Protein AF-A0A3M1CQD6-F1 (afdb_monomer)

Solvent-accessible surface area (backbone atoms only — not comparable to full-atom values): 16896 Å² total; per-residue (Å²): 142,86,83,88,81,92,84,87,91,85,85,86,80,90,82,83,82,76,80,76,78,74,85,75,74,78,76,86,61,58,38,12,32,40,46,70,28,79,42,62,49,66,38,57,16,39,94,38,41,70,71,46,60,65,14,34,39,43,34,31,68,39,29,37,36,28,33,39,29,39,34,75,37,93,51,90,79,45,28,14,48,25,43,29,22,43,37,68,49,64,95,46,78,83,46,42,71,24,30,42,68,10,45,34,38,33,34,43,63,25,49,69,70,20,28,40,44,10,26,75,88,69,18,44,55,34,76,52,30,46,15,84,88,65,43,49,11,27,39,27,20,30,10,44,59,39,73,69,52,67,84,50,63,78,54,46,74,76,55,65,54,75,64,38,31,33,35,38,36,45,37,31,42,44,62,40,86,59,67,48,78,47,77,46,78,47,56,57,85,82,61,89,77,82,75,63,78,67,49,88,42,78,82,69,92,82,67,81,80,57,54,43,42,81,83,75,67,43,51,59,60,41,25,61,74,69,53,40,30,34,32,32,40,49,25,47,22,98,77,32,50,49,35,33,72,101,58,42,77,41,55,65,60,50,52,48,50,40,50,74,73,67,55,50,35,63,65,59,34,51,73,30,67,40,44,34,33,43,42,100,89,51,70,49,76,48,62,34,97,43,52,25,24,31,28,46,40,74,50,79,58,50,27,39,38,33,27,25,67

Secondary structure (DSSP, 8-state):
--------------------------------EEEE--SGGGS--STT----TTSEEEE-SSEEEEE--SS--SSTT-SSSSEEEEEE---SGGG-TT-----EEEEEEEETTEEE--STTT-EEEEEEESTTSS-EEEEEEEEEEESSGGGGGTHHHHTPPPEEEEEEEEE-TT-SSEEEEEEEEEGGG-SS-----SSSPPPTTPPP----SS---HHHHHHHHS--EEEEEEE-TTSEEEBTTTBS-HHHHHHHHHHTT--TTTS-EEES-EEEE-SS-EEEE--SSS-EEEEEE-SS-EEEEEE-

Foldseek 3Di:
DDDDDDDDDDDDDDDPPPPPPPPPCPPPFKFKFKDFDQQLQSFAAAPQDFDGGRWMWIDIQWKIWTFFFLAQGPFLVRGGRWGAFIATPDPDPCRGGNRHHTFFNIKAKDKPQWGFRRHPVFKGWDWQAGRPVVFKTKIKIKHWTDHSPVVCVVVLVVLVQATWMKMWMFIGGGPDNDTDIDIATGGPVPDPDPDDVGSNHDDDPPGDDFDFAAPFDQPVVCCSVVVIFIWMKGFGHLQWFKQFPPCGRPQVVVVVVCVVVPHQCNRTFDWTQWMKTDHDRDIDIDGAPHHTWGWRDDDRGITITTGGD

Radius of gyration: 26.95 Å; Cα contacts (8 Å, |Δi|>4): 724; chains: 1; bounding box: 104×52×92 Å

Structure (mmCIF, N/CA/C/O backbone):
data_AF-A0A3M1CQD6-F1
#
_entry.id   AF-A0A3M1CQD6-F1
#
loop_
_atom_site.group_PDB
_atom_site.id
_atom_site.type_symbol
_atom_site.label_atom_id
_atom_site.label_alt_id
_atom_site.label_comp_id
_atom_site.label_asym_id
_atom_site.label_entity_id
_atom_site.label_seq_id
_atom_site.pdbx_PDB_ins_code
_atom_site.Cartn_x
_atom_site.Cartn_y
_atom_site.Cartn_z
_atom_site.occupancy
_atom_site.B_iso_or_equiv
_atom_site.auth_seq_id
_atom_site.auth_comp_id
_atom_site.auth_asym_id
_atom_site.auth_atom_id
_atom_site.pdbx_PDB_model_num
ATOM 1 N N . MET A 1 1 ? -79.786 9.451 69.522 1.00 51.09 1 MET A N 1
ATOM 2 C CA . MET A 1 1 ? -79.353 10.646 68.766 1.00 51.09 1 MET A CA 1
ATOM 3 C C . MET A 1 1 ? -77.821 10.750 68.874 1.00 51.09 1 MET A C 1
ATOM 5 O O . MET A 1 1 ? -77.349 11.263 69.878 1.00 51.09 1 MET A O 1
ATOM 9 N N . PRO A 1 2 ? -77.041 10.148 67.951 1.00 52.66 2 PRO A N 1
ATOM 10 C CA . PRO A 1 2 ? -75.565 10.237 67.892 1.00 52.66 2 PRO A CA 1
ATOM 11 C C . PRO A 1 2 ? -75.129 11.272 66.819 1.00 52.66 2 PRO A C 1
ATOM 13 O O . PRO A 1 2 ? -75.826 11.418 65.822 1.00 52.66 2 PRO A O 1
ATOM 16 N N . ILE A 1 3 ? -74.190 12.211 67.020 1.00 44.16 3 ILE A N 1
ATOM 17 C CA . ILE A 1 3 ? -72.706 12.193 67.140 1.00 44.16 3 ILE A CA 1
ATOM 18 C C . ILE A 1 3 ? -71.934 11.767 65.859 1.00 44.16 3 ILE A C 1
ATOM 20 O O . ILE A 1 3 ? -71.696 10.581 65.678 1.00 44.16 3 ILE A O 1
ATOM 24 N N . ARG A 1 4 ? -71.458 12.793 65.104 1.00 43.31 4 ARG A N 1
ATOM 25 C CA . ARG A 1 4 ? -70.182 12.964 64.325 1.00 43.31 4 ARG A CA 1
ATOM 26 C C . ARG A 1 4 ? -69.772 11.915 63.236 1.00 43.31 4 ARG A C 1
ATOM 28 O O . ARG A 1 4 ? -70.301 10.818 63.212 1.00 43.31 4 ARG A O 1
ATOM 35 N N . PRO A 1 5 ? -68.731 12.167 62.400 1.00 51.16 5 PRO A N 1
ATOM 36 C CA . PRO A 1 5 ? -68.607 13.156 61.319 1.00 51.16 5 PRO A CA 1
ATOM 37 C C . PRO A 1 5 ? -68.059 12.517 60.000 1.00 51.16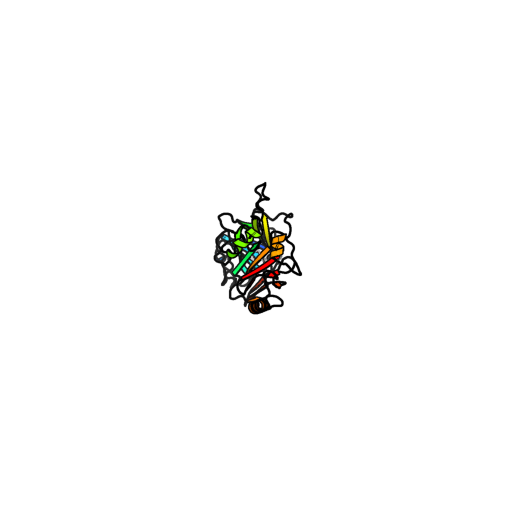 5 PRO A C 1
ATOM 39 O O . PRO A 1 5 ? -67.956 11.301 59.869 1.00 51.16 5 PRO A O 1
ATOM 42 N N . ALA A 1 6 ? -67.703 13.375 59.035 1.00 53.28 6 ALA A N 1
ATOM 43 C CA . ALA A 1 6 ? -67.160 13.131 57.691 1.00 53.28 6 ALA A CA 1
ATOM 44 C C . ALA A 1 6 ? -66.184 11.946 57.486 1.00 53.28 6 ALA A C 1
ATOM 46 O O . ALA A 1 6 ? -65.278 11.711 58.287 1.00 53.28 6 ALA A O 1
ATOM 47 N N . ARG A 1 7 ? -66.288 11.304 56.309 1.00 48.97 7 ARG A N 1
ATOM 48 C CA . ARG A 1 7 ? -65.252 10.436 55.725 1.00 48.97 7 ARG A CA 1
ATOM 49 C C . ARG A 1 7 ? -64.788 10.959 54.364 1.00 48.97 7 ARG A C 1
ATOM 51 O O . ARG A 1 7 ? -65.560 11.061 53.419 1.00 48.97 7 ARG A O 1
ATOM 58 N N . SER A 1 8 ? -63.494 11.254 54.327 1.00 53.78 8 SER A N 1
ATOM 59 C CA . SER A 1 8 ? -62.617 11.365 53.163 1.00 53.78 8 SER A CA 1
ATOM 60 C C . SER A 1 8 ? -62.193 9.959 52.704 1.00 53.78 8 SER A C 1
ATOM 62 O O . SER A 1 8 ? -62.021 9.087 53.559 1.00 53.78 8 SER A O 1
ATOM 64 N N . SER A 1 9 ? -62.017 9.749 51.388 1.00 48.91 9 SER A N 1
ATOM 65 C CA . SER A 1 9 ? -60.884 9.037 50.739 1.00 48.91 9 SER A CA 1
ATOM 66 C C . SER A 1 9 ? -61.245 8.240 49.466 1.00 48.91 9 SER A C 1
ATOM 68 O O . SER A 1 9 ? -62.176 7.442 49.452 1.00 48.91 9 SER A O 1
ATOM 70 N N . SER A 1 10 ? -60.447 8.471 48.411 1.00 50.91 10 SER A N 1
ATOM 71 C CA . SER A 1 10 ? -59.938 7.566 47.340 1.00 50.91 10 SER A CA 1
ATOM 72 C C . SER A 1 10 ? -59.772 8.413 46.061 1.00 50.91 10 SER A C 1
ATOM 74 O O . SER A 1 10 ? -60.740 8.973 45.570 1.00 50.91 10 SER A O 1
ATOM 76 N N . ARG A 1 11 ? -58.588 8.873 45.627 1.00 44.19 11 ARG A N 1
ATOM 77 C CA . ARG A 1 11 ? -57.324 8.252 45.163 1.00 44.19 11 ARG A CA 1
ATOM 78 C C . ARG A 1 11 ? -57.434 7.357 43.905 1.00 44.19 11 ARG A C 1
ATOM 80 O O . ARG A 1 11 ? -57.722 6.178 44.047 1.00 44.19 11 ARG A O 1
ATOM 87 N N . LEU A 1 12 ? -56.994 7.965 42.780 1.00 47.62 12 LEU A N 1
ATOM 88 C CA . LEU A 1 12 ? -56.257 7.452 41.589 1.00 47.62 12 LEU A CA 1
ATOM 89 C C . LEU A 1 12 ? -56.968 6.486 40.608 1.00 47.62 12 LEU A C 1
ATOM 91 O O . LEU A 1 12 ? -57.917 5.843 41.039 1.00 47.62 12 LEU A O 1
ATOM 95 N N . PRO A 1 13 ? -56.525 6.335 39.322 1.00 49.66 13 PRO A N 1
ATOM 96 C CA . PRO A 1 13 ? -55.200 6.642 38.722 1.00 49.66 13 PRO A CA 1
ATOM 97 C C . PRO A 1 13 ? -55.224 7.499 37.426 1.00 49.66 13 PRO A C 1
ATOM 99 O O . PRO A 1 13 ? -56.243 7.637 36.767 1.00 49.66 13 PRO A O 1
ATOM 102 N N . SER A 1 14 ? -54.163 8.262 37.126 1.00 52.41 14 SER A N 1
ATOM 103 C CA . SER A 1 14 ? -53.005 7.883 36.277 1.00 52.41 14 SER A CA 1
ATOM 104 C C . SER A 1 14 ? -53.359 7.332 34.893 1.00 52.41 14 SER A C 1
ATOM 106 O O . SER A 1 14 ? -53.629 6.148 34.744 1.00 52.41 14 SER A O 1
ATOM 108 N N . ALA A 1 15 ? -53.232 8.188 33.881 1.00 46.38 15 ALA A N 1
ATOM 109 C CA . ALA A 1 15 ? -52.926 7.793 32.509 1.00 46.38 15 ALA A CA 1
ATOM 110 C C . ALA A 1 15 ? -52.172 8.945 31.824 1.00 46.38 15 ALA A C 1
ATOM 112 O O . ALA A 1 15 ? -52.681 9.596 30.918 1.00 46.38 15 ALA A O 1
ATOM 113 N N . LEU A 1 16 ? -50.963 9.243 32.312 1.00 50.12 16 LEU A N 1
ATOM 114 C CA . LEU A 1 16 ? -49.980 9.987 31.531 1.00 50.12 16 LEU A CA 1
ATOM 115 C C . LEU A 1 16 ? -49.176 8.933 30.764 1.00 50.12 16 LEU A C 1
ATOM 117 O O . LEU A 1 16 ? -48.201 8.385 31.274 1.00 50.12 16 LEU A O 1
ATOM 121 N N . LEU A 1 17 ? -49.669 8.567 29.581 1.00 52.12 17 LEU A N 1
ATOM 122 C CA . LEU A 1 17 ? -48.960 7.693 28.654 1.00 52.12 17 LEU A CA 1
ATOM 123 C C . LEU A 1 17 ? -47.839 8.529 28.015 1.00 52.12 17 LEU A C 1
ATOM 125 O O . LEU A 1 17 ? -48.017 9.153 26.972 1.00 52.12 17 LEU A O 1
ATOM 129 N N . LEU A 1 18 ? -46.708 8.621 28.712 1.00 53.12 18 LEU A N 1
ATOM 130 C CA . LEU A 1 18 ? -45.479 9.200 28.187 1.00 53.12 18 LEU A CA 1
ATOM 131 C C . LEU A 1 18 ? -44.907 8.193 27.180 1.00 53.12 18 LEU A C 1
ATOM 133 O O . LEU A 1 18 ? -44.210 7.251 27.548 1.00 53.12 18 LEU A O 1
ATOM 137 N N . VAL A 1 19 ? -45.270 8.357 25.909 1.00 56.00 19 VAL A N 1
ATOM 138 C CA . VAL A 1 19 ? -44.646 7.645 24.793 1.00 56.00 19 VAL A CA 1
ATOM 139 C C . VAL A 1 19 ? -43.238 8.223 24.631 1.00 56.00 19 VAL A C 1
ATOM 141 O O . VAL A 1 19 ? -43.023 9.176 23.888 1.00 56.00 19 VAL A O 1
ATOM 144 N N . LEU A 1 20 ? -42.280 7.682 25.387 1.00 54.75 20 LEU A N 1
ATOM 145 C CA . LEU A 1 20 ? -40.859 7.828 25.092 1.00 54.75 20 LEU A CA 1
ATOM 146 C C . LEU A 1 20 ? -40.580 6.956 23.860 1.00 54.75 20 LEU A C 1
ATOM 148 O O . LEU A 1 20 ? -40.303 5.763 23.975 1.00 54.75 20 LEU A O 1
ATOM 152 N N . VAL A 1 21 ? -40.710 7.543 22.669 1.00 56.44 21 VAL A N 1
ATOM 153 C CA . VAL A 1 21 ? -40.053 7.008 21.473 1.00 56.44 21 VAL A CA 1
ATOM 154 C C . VAL A 1 21 ? -38.566 7.232 21.703 1.00 56.44 21 VAL A C 1
ATOM 156 O O . VAL A 1 21 ? -38.044 8.324 21.496 1.00 56.44 21 VAL A O 1
ATOM 159 N N . ILE A 1 22 ? -37.909 6.215 22.249 1.00 56.19 22 ILE A N 1
ATOM 160 C CA . ILE A 1 22 ? -36.458 6.157 22.339 1.00 56.19 22 ILE A CA 1
ATOM 161 C C . ILE A 1 22 ? -35.976 6.109 20.890 1.00 56.19 22 ILE A C 1
ATOM 163 O O . ILE A 1 22 ? -36.121 5.093 20.212 1.00 56.19 22 ILE A O 1
ATOM 167 N N . ALA A 1 23 ? -35.459 7.237 20.408 1.00 51.50 23 ALA A N 1
ATOM 168 C CA . ALA A 1 23 ? -34.598 7.302 19.240 1.00 51.50 23 ALA A CA 1
ATOM 169 C C . ALA A 1 23 ? -33.307 6.540 19.581 1.00 51.50 23 ALA A C 1
ATOM 171 O O . ALA A 1 23 ? -32.311 7.120 19.992 1.00 51.50 23 ALA A O 1
ATOM 172 N N . GLY A 1 24 ? -33.385 5.212 19.526 1.00 43.84 24 GLY A N 1
ATOM 173 C CA . GLY A 1 24 ? -32.271 4.284 19.685 1.00 43.84 24 GLY A CA 1
ATOM 174 C C . GLY A 1 24 ? -31.761 3.805 18.332 1.00 43.84 24 GLY A C 1
ATOM 175 O O . GLY A 1 24 ? -31.496 2.621 18.177 1.00 43.84 24 GLY A O 1
ATOM 176 N N . CYS A 1 25 ? -31.696 4.696 17.341 1.00 48.12 25 CYS A N 1
ATOM 177 C CA . CYS A 1 25 ? -30.857 4.473 16.169 1.00 48.12 25 CYS A CA 1
ATOM 178 C C . CYS A 1 25 ? -29.456 4.940 16.566 1.00 48.12 25 CYS A C 1
ATOM 180 O O . CYS A 1 25 ? -29.133 6.119 16.462 1.00 48.12 25 CYS A O 1
ATOM 182 N N . THR A 1 26 ? -28.657 4.042 17.138 1.00 52.00 26 THR A N 1
ATOM 183 C CA . THR A 1 26 ? -27.210 4.146 16.966 1.00 52.00 26 THR A CA 1
ATOM 184 C C . THR A 1 26 ? -26.978 3.848 15.497 1.00 52.00 26 THR A C 1
ATOM 186 O O . THR A 1 26 ? -27.142 2.710 15.066 1.00 52.00 26 THR A O 1
ATOM 189 N N . ASP A 1 27 ? -26.768 4.904 14.723 1.00 47.56 27 ASP A N 1
ATOM 190 C CA . ASP A 1 27 ? -26.511 4.823 13.297 1.00 47.56 27 ASP A CA 1
ATOM 191 C C . ASP A 1 27 ? -25.221 4.013 13.068 1.00 47.56 27 ASP A C 1
ATOM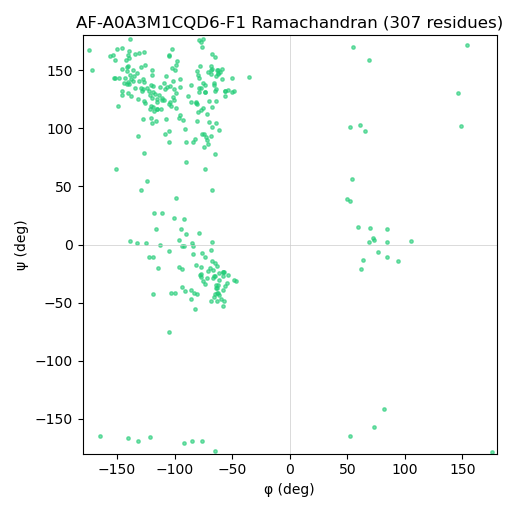 193 O O . ASP A 1 27 ? -24.123 4.554 13.177 1.00 47.56 27 ASP A O 1
ATOM 197 N N . ASP A 1 28 ? -25.363 2.721 12.739 1.00 67.50 28 ASP A N 1
ATOM 198 C CA . ASP A 1 28 ? -24.352 1.870 12.076 1.00 67.50 28 ASP A CA 1
ATOM 199 C C . ASP A 1 28 ? -24.129 2.367 10.634 1.00 67.50 28 ASP A C 1
ATOM 201 O O . ASP A 1 28 ? -24.204 1.620 9.655 1.00 67.50 28 ASP A O 1
ATOM 205 N N . LEU A 1 29 ? -23.957 3.676 10.464 1.00 77.00 29 LEU A N 1
ATOM 206 C CA . LEU A 1 29 ? -23.577 4.217 9.176 1.00 77.00 29 LEU A CA 1
ATOM 207 C C . LEU A 1 29 ? -22.106 3.867 8.954 1.00 77.00 29 LEU A C 1
ATOM 209 O O . LEU A 1 29 ? -21.293 4.100 9.855 1.00 77.00 29 LEU A O 1
ATOM 213 N N . PRO A 1 30 ? -21.762 3.325 7.773 1.00 87.12 30 PRO A N 1
ATOM 214 C CA . PRO A 1 30 ? -20.376 3.144 7.387 1.00 87.12 30 PRO A CA 1
ATOM 215 C C . PRO A 1 30 ? -19.604 4.436 7.637 1.00 87.12 30 PRO A C 1
ATOM 217 O O . PRO A 1 30 ? -20.060 5.523 7.268 1.00 87.12 30 PRO A O 1
ATOM 220 N N . ARG A 1 31 ? -18.443 4.322 8.277 1.00 93.88 31 ARG A N 1
ATOM 221 C CA . ARG A 1 31 ? -17.569 5.453 8.586 1.00 93.88 31 ARG A CA 1
ATOM 222 C C . ARG A 1 31 ? -16.127 5.024 8.407 1.00 93.88 31 ARG A C 1
ATOM 224 O O . ARG A 1 31 ? -15.769 3.937 8.840 1.00 93.88 31 ARG A O 1
ATOM 231 N N . ALA A 1 32 ? -15.322 5.898 7.817 1.00 97.75 32 ALA A N 1
ATOM 232 C CA . ALA A 1 32 ? -13.873 5.788 7.817 1.00 97.75 32 ALA A CA 1
ATOM 233 C C . ALA A 1 32 ? -13.279 6.715 8.885 1.00 97.75 32 ALA A C 1
ATOM 235 O O . ALA A 1 32 ? -13.858 7.754 9.217 1.00 97.75 32 ALA A O 1
ATOM 236 N N . SER A 1 33 ? -12.133 6.341 9.440 1.00 98.19 33 SER A N 1
ATOM 237 C CA . SER A 1 33 ? -11.389 7.180 10.369 1.00 98.19 33 SER A CA 1
ATOM 238 C C . SER A 1 33 ? -9.889 6.964 10.271 1.00 98.19 33 SER A C 1
ATOM 240 O O . SER A 1 33 ? -9.434 5.831 10.119 1.00 98.19 33 SER A O 1
ATOM 242 N N . ALA A 1 34 ? -9.137 8.051 10.420 1.00 98.56 34 ALA A N 1
ATOM 243 C CA . ALA A 1 34 ? -7.694 8.020 10.605 1.00 98.56 34 ALA A CA 1
ATOM 244 C C . ALA A 1 34 ? -7.331 8.637 11.957 1.00 98.56 34 ALA A C 1
ATOM 246 O O . ALA A 1 34 ? -7.870 9.677 12.343 1.00 98.56 34 ALA A O 1
ATOM 247 N N . ARG A 1 35 ? -6.414 8.007 12.692 1.00 98.38 35 ARG A N 1
ATOM 248 C CA . ARG A 1 35 ? -5.954 8.491 14.001 1.00 98.38 35 ARG A CA 1
ATOM 249 C C . ARG A 1 35 ? -4.530 8.051 14.302 1.00 98.38 35 ARG A C 1
ATOM 251 O O . ARG A 1 35 ? -4.046 7.060 13.768 1.00 98.38 35 ARG A O 1
ATOM 258 N N . VAL A 1 36 ? -3.883 8.771 15.212 1.00 98.50 36 VAL A N 1
ATOM 259 C CA . VAL A 1 36 ? -2.600 8.350 15.781 1.00 98.50 36 VAL A CA 1
ATOM 260 C C . VAL A 1 36 ? -2.857 7.282 16.844 1.00 98.50 36 VAL A C 1
ATOM 262 O O . VAL A 1 36 ? -3.748 7.432 17.683 1.00 98.50 36 VAL A O 1
ATOM 265 N N . VAL A 1 37 ? -2.066 6.216 16.813 1.00 98.19 37 VAL A N 1
ATOM 266 C CA . VAL A 1 37 ? -2.030 5.169 17.837 1.00 98.19 37 VAL A CA 1
ATOM 267 C C . VAL A 1 37 ? -1.471 5.778 19.122 1.00 98.19 37 VAL A C 1
ATOM 269 O O . VAL A 1 37 ? -0.326 6.239 19.144 1.00 98.19 37 VAL A O 1
ATOM 272 N N . ALA A 1 38 ? -2.263 5.794 20.194 1.00 97.50 38 ALA A N 1
ATOM 273 C CA . ALA A 1 38 ? -1.831 6.336 21.480 1.00 97.50 38 ALA A CA 1
ATOM 274 C C . ALA A 1 38 ? -1.195 5.250 22.354 1.00 97.50 38 ALA A C 1
ATOM 276 O O . ALA A 1 38 ? -0.182 5.492 23.014 1.00 97.50 38 ALA A O 1
ATOM 277 N N . GLU A 1 39 ? -1.769 4.050 22.331 1.00 97.31 39 GLU A N 1
ATOM 278 C CA . GLU A 1 39 ? -1.370 2.919 23.166 1.00 97.31 39 GLU A CA 1
ATOM 279 C C . GLU A 1 39 ? -1.271 1.631 22.335 1.00 97.31 39 GLU A C 1
ATOM 281 O O . GLU A 1 39 ? -1.759 1.560 21.212 1.00 97.31 39 GLU A O 1
ATOM 286 N N . LEU A 1 40 ? -0.622 0.589 22.861 1.00 96.25 40 LEU A N 1
ATOM 287 C CA . LEU A 1 40 ? -0.535 -0.695 22.146 1.00 96.25 40 LEU A CA 1
ATOM 288 C C . LEU A 1 40 ? -1.905 -1.369 21.989 1.00 96.25 40 LEU A C 1
ATOM 290 O O . LEU A 1 40 ? -2.132 -2.069 21.013 1.00 96.25 40 LEU A O 1
ATOM 294 N N . ASP A 1 41 ? -2.838 -1.102 22.898 1.00 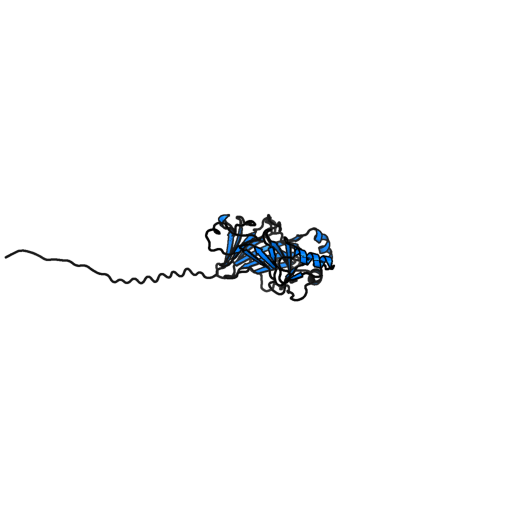96.06 41 ASP A N 1
ATOM 295 C CA . ASP A 1 41 ? -4.201 -1.633 22.821 1.00 96.06 41 ASP A CA 1
ATOM 296 C C . ASP A 1 41 ? -4.994 -1.036 21.637 1.00 96.06 41 ASP A C 1
ATOM 298 O O . ASP A 1 41 ? -6.038 -1.565 21.250 1.00 96.06 41 ASP A O 1
ATOM 302 N N . ASP A 1 42 ? -4.501 0.049 21.031 1.00 94.62 42 ASP A N 1
ATOM 303 C CA . ASP A 1 42 ? -5.091 0.651 19.835 1.00 94.62 42 ASP A CA 1
ATOM 304 C C . ASP A 1 42 ? -4.698 -0.060 18.532 1.00 94.62 42 ASP A C 1
ATOM 306 O O . ASP A 1 42 ? -5.351 0.172 17.510 1.00 94.62 42 ASP A O 1
ATOM 310 N N . THR A 1 43 ? -3.630 -0.867 18.536 1.00 96.75 43 THR A N 1
ATOM 311 C CA . THR A 1 43 ? -3.018 -1.410 17.314 1.00 96.75 43 THR A CA 1
ATOM 312 C C . THR A 1 43 ? -3.787 -2.602 16.741 1.00 96.75 43 THR A C 1
ATOM 314 O O . THR A 1 43 ? -4.786 -3.077 17.292 1.00 96.75 43 THR A O 1
ATOM 317 N N . ILE A 1 44 ? -3.323 -3.084 15.588 1.00 96.62 44 ILE A N 1
ATOM 318 C CA . ILE A 1 44 ? -3.753 -4.353 15.009 1.00 96.62 44 ILE A CA 1
ATOM 319 C C . ILE A 1 44 ? -2.731 -5.392 15.461 1.00 96.62 44 ILE A C 1
ATOM 321 O O . ILE A 1 44 ? -1.571 -5.327 15.081 1.00 96.62 44 ILE A O 1
ATOM 325 N N . GLY A 1 45 ? -3.129 -6.329 16.316 1.00 95.00 45 GLY A N 1
ATOM 326 C CA . GLY A 1 45 ? -2.242 -7.428 16.695 1.00 95.00 45 GLY A CA 1
ATOM 327 C C . GLY A 1 45 ? -2.137 -8.488 15.606 1.00 95.00 45 GLY A C 1
ATOM 328 O O . GLY A 1 45 ? -2.936 -8.537 14.676 1.00 95.00 45 GLY A O 1
ATOM 329 N N . GLY A 1 46 ? -1.195 -9.406 15.774 1.00 94.75 46 GLY A N 1
ATOM 330 C CA . GLY A 1 46 ? -1.025 -10.546 14.882 1.00 94.75 46 GLY A CA 1
ATOM 331 C C . GLY A 1 46 ? 0.416 -11.046 14.880 1.00 94.75 46 GLY A C 1
ATOM 332 O O . GLY A 1 46 ? 1.289 -10.407 15.471 1.00 94.75 46 GLY A O 1
ATOM 333 N N . PRO A 1 47 ? 0.694 -12.196 14.246 1.00 93.94 47 PRO A N 1
ATOM 334 C CA . PRO A 1 47 ? 2.055 -12.705 14.086 1.00 93.94 47 PRO A CA 1
ATOM 335 C C . PRO A 1 47 ? 3.027 -11.759 13.371 1.00 93.94 47 PRO A C 1
ATOM 337 O O . PRO A 1 47 ? 4.238 -11.922 13.546 1.00 93.94 47 PRO A O 1
ATOM 340 N N . LYS A 1 48 ? 2.524 -10.825 12.552 1.00 95.06 48 LYS A N 1
ATOM 341 C CA . LYS A 1 48 ? 3.342 -9.879 11.781 1.00 95.06 48 LYS A CA 1
ATOM 342 C C . LYS A 1 48 ? 3.225 -8.418 12.209 1.00 95.06 48 LYS A C 1
ATOM 344 O O . LYS A 1 48 ? 4.006 -7.620 11.713 1.00 95.06 48 LYS A O 1
ATOM 349 N N . ALA A 1 49 ? 2.409 -8.126 13.220 1.00 96.06 49 ALA A N 1
ATOM 350 C CA . ALA A 1 49 ? 2.136 -6.765 13.659 1.00 96.06 49 ALA A CA 1
ATOM 351 C C . ALA A 1 49 ? 3.400 -5.973 14.039 1.00 96.06 49 ALA A C 1
ATOM 353 O O . ALA A 1 49 ? 4.239 -6.432 14.827 1.00 96.06 49 ALA A O 1
ATOM 354 N N . LEU A 1 50 ? 3.499 -4.747 13.527 1.00 96.62 50 LEU A N 1
ATOM 355 C CA . LEU A 1 50 ? 4.612 -3.817 13.713 1.00 96.62 50 LEU A CA 1
ATOM 356 C C . LEU A 1 50 ? 4.194 -2.479 14.330 1.00 96.62 50 LEU A C 1
ATOM 358 O O . LEU A 1 50 ? 5.085 -1.699 14.709 1.00 96.62 50 LEU A O 1
ATOM 362 N N . LEU A 1 51 ? 2.892 -2.189 14.430 1.00 97.19 51 LEU A N 1
ATOM 363 C CA . LEU A 1 51 ? 2.407 -0.911 14.945 1.00 97.19 51 LEU A CA 1
ATOM 364 C C . LEU A 1 51 ? 2.784 -0.681 16.410 1.00 97.19 51 LEU A C 1
ATOM 366 O O . LEU A 1 51 ? 2.780 -1.580 17.254 1.00 97.19 51 LEU A O 1
ATOM 370 N N . ARG A 1 52 ? 3.063 0.582 16.733 1.00 97.00 52 ARG A N 1
ATOM 371 C CA . ARG A 1 52 ? 3.342 1.067 18.088 1.00 97.00 52 ARG A CA 1
ATOM 372 C C . ARG A 1 52 ? 2.806 2.492 18.288 1.00 97.00 52 ARG A C 1
ATOM 374 O O . ARG A 1 52 ? 2.471 3.157 17.309 1.00 97.00 52 ARG A O 1
ATOM 381 N N . PRO A 1 53 ? 2.774 3.006 19.532 1.00 97.88 53 PRO A N 1
ATOM 382 C CA . PRO A 1 53 ? 2.406 4.395 19.785 1.00 97.88 53 PRO A CA 1
ATOM 383 C C . PRO A 1 53 ? 3.178 5.388 18.906 1.00 97.88 53 PRO A C 1
ATOM 385 O O . PRO A 1 53 ? 4.406 5.310 18.805 1.00 97.88 53 PRO A O 1
ATOM 388 N N . GLY A 1 54 ? 2.449 6.317 18.288 1.00 97.38 54 GLY A N 1
ATOM 389 C CA . GLY A 1 54 ? 2.963 7.284 17.314 1.00 97.38 54 GLY A CA 1
ATOM 390 C C . GLY A 1 54 ? 2.840 6.859 15.846 1.00 97.38 54 GLY A C 1
ATOM 391 O O . GLY A 1 54 ? 2.964 7.718 14.976 1.00 97.38 54 GLY A O 1
ATOM 392 N N . ASP A 1 55 ? 2.561 5.584 15.563 1.00 98.12 55 ASP A N 1
ATOM 393 C CA . ASP A 1 55 ? 2.115 5.151 14.234 1.00 98.12 55 ASP A CA 1
ATOM 394 C C . ASP A 1 55 ? 0.646 5.541 14.011 1.00 98.12 55 ASP A C 1
ATOM 396 O O . ASP A 1 55 ? -0.005 6.121 14.889 1.00 98.12 55 ASP A O 1
ATOM 400 N N . LEU A 1 56 ? 0.115 5.263 12.825 1.00 98.62 56 LEU A N 1
ATOM 401 C CA . LEU A 1 56 ? -1.224 5.679 12.445 1.00 98.62 56 LEU A CA 1
ATOM 402 C C . LEU A 1 56 ? -2.103 4.479 12.125 1.00 98.62 56 LEU A C 1
ATOM 404 O O . LEU A 1 56 ? -1.655 3.474 11.579 1.00 98.62 56 LEU A O 1
ATOM 408 N N . LEU A 1 57 ? -3.379 4.625 12.449 1.00 98.56 57 LEU A N 1
ATOM 409 C CA . LEU A 1 57 ? -4.415 3.657 12.152 1.00 98.56 57 LEU A CA 1
ATOM 410 C C . LEU A 1 57 ? -5.432 4.287 11.202 1.00 98.56 57 LEU A C 1
ATOM 412 O O . LEU A 1 57 ? -5.936 5.379 11.475 1.00 98.56 57 LEU A O 1
ATOM 416 N N . LEU A 1 58 ? -5.727 3.581 10.116 1.00 98.75 58 LEU A N 1
ATOM 417 C CA . LEU A 1 58 ? -6.747 3.889 9.122 1.00 98.75 58 LEU A CA 1
ATOM 418 C C . LEU A 1 58 ? -7.766 2.749 9.123 1.00 98.75 58 LEU A C 1
ATOM 420 O O . LEU A 1 58 ? -7.435 1.613 8.800 1.00 98.75 58 LEU A O 1
ATOM 424 N N . GLU A 1 59 ? -9.001 3.024 9.517 1.00 98.06 59 GLU A N 1
ATOM 425 C CA . GLU A 1 59 ? -10.017 1.986 9.710 1.00 98.06 59 GLU A CA 1
ATOM 426 C C . GLU A 1 59 ? -11.394 2.426 9.220 1.00 98.06 59 GLU A C 1
ATOM 428 O O . GLU A 1 59 ? -11.703 3.617 9.175 1.00 98.06 59 GLU A O 1
ATOM 433 N N . ASN A 1 60 ? -12.226 1.457 8.850 1.00 97.56 60 ASN A N 1
ATOM 434 C CA . ASN A 1 60 ? -13.649 1.651 8.606 1.00 97.56 60 ASN A CA 1
ATOM 435 C C . ASN A 1 60 ? -14.461 0.462 9.152 1.00 97.56 60 ASN A C 1
ATOM 437 O O . ASN A 1 60 ? -13.960 -0.377 9.896 1.00 97.56 60 ASN A O 1
ATOM 441 N N . ASP A 1 61 ? -15.732 0.357 8.777 1.00 95.31 61 ASP A N 1
ATOM 442 C CA . ASP A 1 61 ? -16.629 -0.732 9.181 1.00 95.31 61 ASP A CA 1
ATOM 443 C C . ASP A 1 61 ? -16.274 -2.117 8.595 1.00 95.31 61 ASP A C 1
ATOM 445 O O . ASP A 1 61 ? -16.914 -3.117 8.935 1.00 95.31 61 ASP A O 1
ATOM 449 N N . ARG A 1 62 ? -15.270 -2.205 7.714 1.00 96.75 62 ARG A N 1
ATOM 450 C CA . ARG A 1 62 ? -14.879 -3.424 6.990 1.00 96.75 62 ARG A CA 1
ATOM 451 C C . ARG A 1 62 ? -13.455 -3.873 7.286 1.00 96.75 62 ARG A C 1
ATOM 453 O O . ARG A 1 62 ? -13.242 -5.077 7.432 1.00 96.75 62 ARG A O 1
ATOM 460 N N . ILE A 1 63 ? -12.499 -2.948 7.348 1.00 97.75 63 ILE A N 1
ATOM 461 C CA . ILE A 1 63 ? -11.063 -3.234 7.460 1.00 97.75 63 ILE A CA 1
ATOM 462 C C . ILE A 1 63 ? -10.350 -2.239 8.378 1.00 97.75 63 ILE A C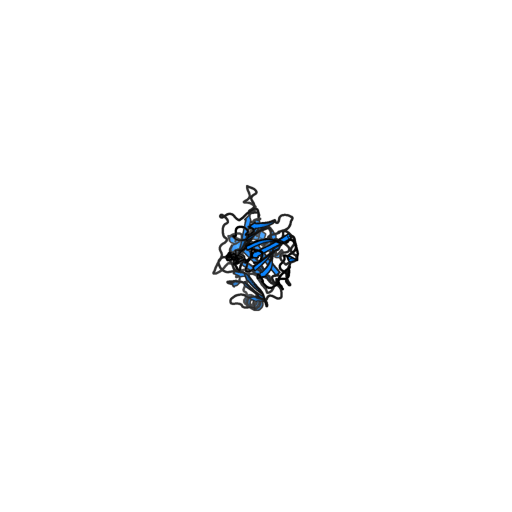 1
ATOM 464 O O . ILE A 1 63 ? -10.811 -1.116 8.589 1.00 97.75 63 ILE A O 1
ATOM 468 N N . ARG A 1 64 ? -9.191 -2.660 8.886 1.00 97.75 64 ARG A N 1
ATOM 469 C CA . ARG A 1 64 ? -8.268 -1.863 9.696 1.00 97.75 64 ARG A CA 1
ATOM 470 C C . ARG A 1 64 ? -6.876 -1.987 9.106 1.00 97.75 64 ARG A C 1
ATOM 472 O O . ARG A 1 64 ? -6.441 -3.091 8.780 1.00 97.75 64 ARG A O 1
ATOM 479 N N . LEU A 1 65 ? -6.191 -0.862 8.991 1.00 98.56 65 LEU A N 1
ATOM 480 C CA . LEU A 1 65 ? -4.889 -0.745 8.355 1.00 98.56 65 LEU A CA 1
ATOM 481 C C . LEU A 1 65 ? -3.973 0.093 9.235 1.00 98.56 65 LEU A C 1
ATOM 483 O O . LEU A 1 65 ? -4.365 1.146 9.739 1.00 98.56 65 LEU A O 1
ATOM 487 N N . GLY A 1 66 ? -2.749 -0.372 9.410 1.00 98.44 66 GLY A N 1
ATOM 488 C CA . GLY A 1 66 ? -1.720 0.295 10.174 1.00 98.44 66 GLY A CA 1
ATOM 489 C C . GLY A 1 66 ? -0.635 0.852 9.268 1.00 98.44 66 GLY A C 1
ATOM 490 O O . GLY A 1 66 ? -0.021 0.112 8.502 1.00 98.44 66 GLY A O 1
ATOM 491 N N . ILE A 1 67 ? -0.383 2.154 9.381 1.00 98.69 67 ILE A N 1
ATOM 492 C CA . ILE A 1 67 ? 0.649 2.866 8.630 1.00 98.69 67 ILE A CA 1
ATOM 493 C C . ILE A 1 67 ? 1.742 3.284 9.609 1.00 98.69 67 ILE A C 1
ATOM 495 O O . ILE A 1 67 ? 1.469 3.939 10.620 1.00 98.69 67 ILE A O 1
ATOM 499 N N . LEU A 1 68 ? 2.990 2.924 9.315 1.00 98.25 68 LEU A N 1
ATOM 500 C CA . LEU A 1 68 ? 4.117 3.289 10.170 1.00 98.25 68 LEU A CA 1
ATOM 501 C C . LEU A 1 68 ? 4.326 4.806 10.179 1.00 98.25 68 LEU A C 1
ATOM 503 O O . LEU A 1 68 ? 4.289 5.455 9.134 1.00 98.25 68 LEU A O 1
ATOM 507 N N . GLY A 1 69 ? 4.613 5.374 11.351 1.00 97.38 69 GLY A N 1
ATOM 508 C CA . GLY A 1 69 ? 5.043 6.767 11.473 1.00 97.38 69 GLY A CA 1
ATOM 509 C C . GLY A 1 69 ? 6.402 7.015 10.804 1.00 97.38 69 GLY A C 1
ATOM 510 O O . GLY A 1 69 ? 7.015 6.106 10.242 1.00 97.38 69 GLY A O 1
ATOM 511 N N . ALA A 1 70 ? 6.914 8.246 10.890 1.00 96.00 70 ALA A N 1
ATOM 512 C CA . ALA A 1 70 ? 8.190 8.648 10.284 1.00 96.00 70 ALA A CA 1
ATOM 513 C C . ALA A 1 70 ? 9.419 8.086 11.032 1.00 96.00 70 ALA A C 1
ATOM 515 O O . ALA A 1 70 ? 10.225 8.804 11.612 1.00 96.00 70 ALA A O 1
ATOM 516 N N . ARG A 1 71 ? 9.579 6.765 11.032 1.00 94.69 71 ARG A N 1
ATOM 517 C CA . ARG A 1 71 ? 10.588 6.035 11.806 1.00 94.69 71 ARG A CA 1
ATOM 518 C C . ARG A 1 71 ? 11.176 4.881 11.002 1.00 94.69 71 ARG A C 1
ATOM 520 O O . ARG A 1 71 ? 10.539 4.426 10.063 1.00 94.69 71 ARG A O 1
ATOM 527 N N . PRO A 1 72 ? 12.333 4.328 11.395 1.00 93.00 72 PRO A N 1
ATOM 528 C CA . PRO A 1 72 ? 12.784 3.065 10.828 1.00 93.00 72 PRO A CA 1
ATOM 529 C C . PRO A 1 72 ? 11.738 1.952 11.011 1.00 93.00 72 PRO A C 1
ATOM 531 O O . PRO A 1 72 ? 11.200 1.762 12.117 1.00 93.00 72 PRO A O 1
ATOM 534 N N . SER A 1 73 ? 11.467 1.227 9.926 1.00 92.44 73 SER A N 1
ATOM 535 C CA . SER A 1 73 ? 10.677 -0.004 9.951 1.00 92.44 73 SER A CA 1
ATOM 536 C C . SER A 1 73 ? 11.550 -1.159 10.436 1.00 92.44 73 SER A C 1
ATOM 538 O O . SER A 1 73 ? 12.750 -1.219 10.166 1.00 92.44 73 SER A O 1
ATOM 540 N N . LEU A 1 74 ? 10.943 -2.065 11.203 1.00 90.94 74 LEU A N 1
ATOM 541 C CA . LEU A 1 74 ? 11.556 -3.349 11.563 1.00 90.94 74 LEU A CA 1
ATOM 542 C C . LEU A 1 74 ? 11.178 -4.451 10.557 1.00 90.94 74 LEU A C 1
ATOM 544 O O . LEU A 1 74 ? 11.613 -5.591 10.721 1.00 90.94 74 LEU A O 1
ATOM 548 N N . GLY A 1 75 ? 10.366 -4.104 9.555 1.00 88.56 75 GLY A N 1
ATOM 549 C CA . GLY A 1 75 ? 10.012 -4.930 8.412 1.00 88.56 75 GLY A CA 1
ATOM 550 C C . GLY A 1 75 ? 10.949 -4.727 7.210 1.00 88.56 75 GLY A C 1
ATOM 551 O O . GLY A 1 75 ? 12.003 -4.090 7.330 1.00 88.56 75 GLY A O 1
ATOM 552 N N . PRO A 1 76 ? 10.589 -5.303 6.051 1.00 88.06 76 PRO A N 1
ATOM 553 C CA . PRO A 1 76 ? 11.364 -5.236 4.813 1.00 88.06 76 PRO A CA 1
ATOM 554 C C . PRO A 1 76 ? 11.696 -3.831 4.281 1.00 88.06 76 PRO A C 1
ATOM 556 O O . PRO A 1 76 ? 12.787 -3.660 3.743 1.00 88.06 76 PRO A O 1
ATOM 559 N N . HIS A 1 77 ? 10.813 -2.834 4.412 1.00 88.75 77 HIS A N 1
ATOM 560 C CA . HIS A 1 77 ? 10.983 -1.494 3.824 1.00 88.75 77 HIS A CA 1
ATOM 561 C C . HIS A 1 77 ? 12.170 -0.729 4.422 1.00 88.75 77 HIS A C 1
ATOM 563 O O . HIS A 1 77 ? 12.755 0.130 3.770 1.00 88.75 77 HIS A O 1
ATOM 569 N N . THR A 1 78 ? 12.539 -1.023 5.673 1.00 89.62 78 THR A N 1
ATOM 570 C CA . THR A 1 78 ? 13.512 -0.290 6.513 1.00 89.62 78 THR A CA 1
ATOM 571 C C . THR A 1 78 ? 13.146 1.168 6.838 1.00 89.62 78 THR A C 1
ATOM 573 O O . THR A 1 78 ? 13.577 1.680 7.875 1.00 89.62 78 THR A O 1
ATOM 576 N N . SER A 1 79 ? 12.275 1.803 6.049 1.00 93.50 79 SER A N 1
ATOM 577 C CA . SER A 1 79 ? 11.699 3.136 6.261 1.00 93.50 79 SER A CA 1
ATOM 578 C C . SER A 1 79 ? 10.245 3.108 6.731 1.00 93.50 79 SER A C 1
ATOM 580 O O . SER A 1 79 ? 9.566 2.092 6.624 1.00 93.50 79 SER A O 1
ATOM 582 N N . GLY A 1 80 ? 9.777 4.225 7.288 1.00 96.06 80 GLY A N 1
ATOM 583 C CA . GLY A 1 80 ? 8.403 4.388 7.759 1.00 96.06 80 GLY A CA 1
ATOM 584 C C . GLY A 1 80 ? 7.416 4.607 6.614 1.00 96.06 80 GLY A C 1
ATOM 585 O O . GLY A 1 80 ? 7.760 4.460 5.442 1.00 96.06 80 GLY A O 1
ATOM 586 N N . GLY A 1 81 ? 6.182 4.990 6.939 1.00 96.81 81 GLY A N 1
ATOM 587 C CA . GLY A 1 81 ? 5.159 5.344 5.949 1.00 96.81 81 GLY A CA 1
ATOM 588 C C . GLY A 1 81 ? 4.631 4.188 5.085 1.00 96.81 81 GLY A C 1
ATOM 589 O O . GLY A 1 81 ? 3.795 4.408 4.207 1.00 96.81 81 GLY A O 1
ATOM 590 N N . SER A 1 82 ? 5.096 2.966 5.320 1.00 97.19 82 SER A N 1
ATOM 591 C CA . SER A 1 82 ? 4.555 1.739 4.747 1.00 97.19 82 SER A CA 1
ATOM 592 C C . SER A 1 82 ? 3.272 1.316 5.459 1.00 97.19 82 SER A C 1
ATOM 594 O O . SER A 1 82 ? 3.062 1.616 6.640 1.00 97.19 82 SER A O 1
ATOM 596 N N . LEU A 1 83 ? 2.425 0.586 4.739 1.00 98.25 83 LEU A N 1
ATOM 597 C CA . LEU A 1 83 ? 1.306 -0.147 5.310 1.00 98.25 83 LEU A CA 1
ATOM 598 C C . LEU A 1 83 ? 1.869 -1.450 5.886 1.00 98.25 83 LEU A C 1
ATOM 600 O O . LEU A 1 83 ? 2.273 -2.343 5.144 1.00 98.25 83 LEU A O 1
ATOM 604 N N . ALA A 1 84 ? 1.951 -1.528 7.209 1.00 97.25 84 ALA A N 1
ATOM 605 C CA . ALA A 1 84 ? 2.619 -2.626 7.901 1.00 97.25 84 ALA A CA 1
ATOM 606 C C . ALA A 1 84 ? 1.645 -3.683 8.414 1.00 97.25 84 ALA A C 1
ATOM 608 O O . ALA A 1 84 ? 1.905 -4.866 8.237 1.00 97.25 84 ALA A O 1
ATOM 609 N N . ASP A 1 85 ? 0.509 -3.254 8.968 1.00 97.69 85 ASP A N 1
ATOM 610 C CA . ASP A 1 85 ? -0.441 -4.177 9.587 1.00 97.69 85 ASP A CA 1
ATOM 611 C C . ASP A 1 85 ? -1.793 -4.066 8.879 1.00 97.69 85 ASP A C 1
ATOM 613 O O . ASP A 1 85 ? -2.272 -2.962 8.603 1.00 97.69 85 ASP A O 1
ATOM 617 N N . ALA A 1 86 ? -2.446 -5.192 8.603 1.00 97.44 86 ALA A N 1
ATOM 618 C CA . ALA A 1 86 ? -3.766 -5.209 7.985 1.00 97.44 86 ALA A CA 1
ATOM 619 C C . ALA A 1 86 ? -4.625 -6.370 8.488 1.00 97.44 86 ALA A C 1
ATOM 621 O O . ALA A 1 86 ? -4.220 -7.535 8.477 1.00 97.44 86 ALA A O 1
ATOM 622 N N . ASP A 1 87 ? -5.865 -6.060 8.860 1.00 97.31 87 ASP A N 1
ATOM 623 C CA . ASP A 1 87 ? -6.864 -7.058 9.234 1.00 97.31 87 ASP A CA 1
ATOM 624 C C . ASP A 1 87 ? -8.283 -6.578 8.893 1.00 97.31 87 ASP A C 1
ATOM 626 O O . ASP A 1 87 ? -8.538 -5.415 8.569 1.00 97.31 87 ASP A O 1
ATOM 630 N N . LEU A 1 88 ? -9.237 -7.496 8.971 1.00 96.62 88 LEU A N 1
ATOM 631 C CA . LEU A 1 88 ? -10.656 -7.187 8.898 1.00 96.62 88 LEU A CA 1
ATOM 632 C C . LEU A 1 88 ? -11.101 -6.405 10.141 1.00 96.62 88 LEU A C 1
ATOM 634 O O . LEU A 1 88 ? -10.575 -6.584 11.241 1.00 96.62 88 LEU A O 1
ATOM 638 N N . GLN A 1 89 ? -12.152 -5.602 9.997 1.00 94.88 89 GLN A N 1
ATOM 639 C CA . GLN A 1 89 ? -12.896 -5.087 11.140 1.00 94.88 89 GLN A CA 1
ATOM 640 C C . GLN A 1 89 ? -13.663 -6.256 11.775 1.00 94.88 89 GLN A C 1
ATOM 642 O O . GLN A 1 89 ? -14.649 -6.758 11.227 1.00 94.88 89 GLN A O 1
ATOM 647 N N . ARG A 1 90 ? -13.180 -6.737 12.923 1.00 92.75 90 ARG A N 1
ATOM 648 C CA . ARG A 1 90 ? -13.731 -7.908 13.618 1.00 92.75 90 ARG A CA 1
ATOM 649 C C . ARG A 1 90 ? -14.611 -7.466 14.786 1.00 92.75 90 ARG A C 1
ATOM 651 O O . ARG A 1 90 ? -14.165 -6.744 15.667 1.00 92.75 90 ARG A O 1
ATOM 658 N N . ASN A 1 91 ? -15.845 -7.965 14.824 1.00 88.25 91 ASN A N 1
ATOM 659 C CA . ASN A 1 91 ? -16.832 -7.638 15.868 1.00 88.25 91 ASN A CA 1
ATOM 660 C C . ASN A 1 91 ? -16.813 -8.618 17.058 1.00 88.25 91 ASN A C 1
ATOM 662 O O . ASN A 1 91 ? -17.815 -8.779 17.749 1.00 88.25 91 ASN A O 1
ATOM 666 N N . ASP A 1 92 ? -15.707 -9.330 17.256 1.00 91.31 92 ASP A N 1
ATOM 667 C CA . ASP A 1 92 ? -15.553 -10.333 18.309 1.00 91.31 92 ASP A CA 1
ATOM 668 C C . ASP A 1 92 ? -14.502 -9.842 19.306 1.00 91.31 92 ASP A C 1
ATOM 670 O O . ASP A 1 92 ? -13.398 -9.475 18.906 1.00 91.31 92 ASP A O 1
ATOM 674 N N . ASP A 1 93 ? -14.848 -9.849 20.597 1.00 91.00 93 ASP A N 1
ATOM 675 C CA . ASP A 1 93 ? -14.014 -9.349 21.695 1.00 91.00 93 ASP A CA 1
ATOM 676 C C . ASP A 1 93 ? -12.613 -9.976 21.716 1.00 91.00 93 ASP A C 1
ATOM 678 O O . ASP A 1 93 ? -11.666 -9.342 22.187 1.00 91.00 93 ASP A O 1
ATOM 682 N N . ARG A 1 94 ? -12.436 -11.193 21.177 1.00 92.31 94 ARG A N 1
ATOM 683 C CA . ARG A 1 94 ? -11.107 -11.821 21.062 1.00 92.31 94 ARG A CA 1
ATOM 684 C C . ARG A 1 94 ? -10.140 -11.049 20.163 1.00 92.31 94 ARG A C 1
ATOM 686 O O . ARG A 1 94 ? -8.941 -11.290 20.252 1.00 92.31 94 ARG A O 1
ATOM 693 N N . TYR A 1 95 ? -10.661 -10.160 19.317 1.00 91.44 95 TYR A N 1
ATOM 694 C CA . TYR A 1 95 ? -9.895 -9.292 18.427 1.00 91.44 95 TYR A CA 1
ATOM 695 C C . TYR A 1 95 ? -9.958 -7.805 18.829 1.00 91.44 95 TYR A C 1
ATOM 697 O O . TYR A 1 95 ? -9.872 -6.903 17.995 1.00 91.44 95 TYR A O 1
ATOM 705 N N . SER A 1 96 ? -10.170 -7.536 20.116 1.00 88.88 96 SER A N 1
ATOM 706 C CA . SER A 1 96 ? -10.161 -6.184 20.678 1.00 88.88 96 SER A CA 1
ATOM 707 C C . SER A 1 96 ? -8.849 -5.900 21.417 1.00 88.88 96 SER A C 1
ATOM 709 O O . SER A 1 96 ? -8.087 -6.821 21.695 1.00 88.88 96 SER A O 1
ATOM 711 N N . HIS A 1 97 ? -8.594 -4.636 21.771 1.00 91.56 97 HIS A N 1
ATOM 712 C CA . HIS A 1 97 ? -7.462 -4.228 22.623 1.00 91.56 97 HIS A CA 1
ATOM 713 C C . HIS A 1 97 ? -6.095 -4.718 22.108 1.00 91.56 97 HIS A C 1
ATOM 715 O O . HIS A 1 97 ? -5.385 -5.453 22.790 1.00 91.56 97 HIS A O 1
ATOM 721 N N . GLY A 1 98 ? -5.746 -4.368 20.870 1.00 91.25 98 GLY A N 1
ATOM 722 C CA . GLY A 1 98 ? -4.458 -4.747 20.284 1.00 91.25 98 GLY A CA 1
ATOM 723 C C . GLY A 1 98 ? -4.352 -6.223 19.894 1.00 91.25 98 GLY A C 1
ATOM 724 O O . GLY A 1 98 ? -3.300 -6.661 19.440 1.00 91.25 98 GLY A O 1
ATOM 725 N N . HIS A 1 99 ? -5.416 -7.016 20.039 1.00 92.75 99 HIS A N 1
ATOM 726 C CA . HIS A 1 99 ? -5.471 -8.378 19.521 1.00 92.75 99 HIS A CA 1
ATOM 727 C C . HIS A 1 99 ? -6.102 -8.348 18.131 1.00 92.75 99 HIS A C 1
ATOM 729 O O . HIS A 1 99 ? -7.287 -8.123 17.995 1.00 92.75 99 HIS A O 1
ATOM 735 N N . GLY A 1 100 ? -5.320 -8.537 17.077 1.00 94.69 100 GLY A N 1
ATOM 736 C CA . GLY A 1 100 ? -5.819 -8.686 15.709 1.00 94.69 100 GLY A CA 1
ATOM 737 C C . GLY A 1 100 ? -5.369 -10.019 15.124 1.00 94.69 100 GLY A C 1
ATOM 738 O O . GLY A 1 100 ? -4.892 -10.903 15.843 1.00 94.69 100 GLY A O 1
ATOM 739 N N . ASN A 1 101 ? -5.502 -10.161 13.814 1.00 95.75 101 ASN A N 1
ATOM 740 C CA . ASN A 1 101 ? -4.938 -11.264 13.052 1.00 95.75 101 ASN A CA 1
ATOM 741 C C . ASN A 1 101 ? -4.140 -10.755 11.848 1.00 95.75 101 ASN A C 1
ATOM 743 O O . ASN A 1 101 ? -4.298 -11.264 10.742 1.00 95.75 101 ASN A O 1
ATOM 747 N N . ASP A 1 102 ? -3.284 -9.762 12.070 1.00 96.25 102 ASP A N 1
ATOM 748 C CA . ASP A 1 102 ? -2.359 -9.302 11.047 1.00 96.25 102 ASP A CA 1
ATOM 749 C C . ASP A 1 102 ? -1.340 -10.392 10.667 1.00 96.25 102 ASP A C 1
ATOM 751 O O . ASP A 1 102 ? -0.611 -10.939 11.507 1.00 96.25 102 ASP A O 1
ATOM 755 N N . ARG A 1 103 ? -1.320 -10.710 9.373 1.00 95.56 103 ARG A N 1
ATOM 756 C CA . ARG A 1 103 ? -0.391 -11.631 8.711 1.00 95.56 103 ARG A CA 1
ATOM 757 C C . ARG A 1 103 ? 0.330 -10.952 7.541 1.00 95.56 103 ARG A C 1
ATOM 759 O O . ARG A 1 103 ? 1.107 -11.615 6.853 1.00 95.56 103 ARG A O 1
ATOM 766 N N . LEU A 1 104 ? 0.067 -9.671 7.280 1.00 94.44 104 LEU A N 1
ATOM 767 C CA . LEU A 1 104 ? 0.769 -8.923 6.245 1.00 94.44 104 LEU A CA 1
ATOM 768 C C . LEU A 1 104 ? 2.184 -8.623 6.744 1.00 94.44 104 LEU A C 1
ATOM 770 O O . LEU A 1 104 ? 2.359 -8.302 7.908 1.00 94.44 104 LEU A O 1
ATOM 774 N N . ALA A 1 105 ? 3.211 -8.771 5.904 1.00 94.25 105 ALA A N 1
ATOM 775 C CA . ALA A 1 105 ? 4.554 -8.389 6.333 1.00 94.25 105 ALA A CA 1
ATOM 776 C C . ALA A 1 105 ? 4.762 -6.883 6.162 1.00 94.25 105 ALA A C 1
ATOM 778 O O . ALA A 1 105 ? 5.145 -6.212 7.114 1.00 94.25 105 ALA A O 1
ATOM 779 N N . GLU A 1 106 ? 4.557 -6.378 4.942 1.00 95.19 106 GLU A N 1
ATOM 780 C CA . GLU A 1 106 ? 4.583 -4.946 4.636 1.00 95.19 106 GLU A CA 1
ATOM 781 C C . GLU A 1 106 ? 4.116 -4.700 3.191 1.00 95.19 106 GLU A C 1
ATOM 783 O O . GLU A 1 106 ? 4.345 -5.524 2.301 1.00 95.19 106 GLU A O 1
ATOM 788 N N . LEU A 1 107 ? 3.514 -3.541 2.940 1.00 96.06 107 LEU A N 1
ATOM 789 C CA . LEU A 1 107 ? 3.266 -2.997 1.609 1.00 96.06 107 LEU A CA 1
ATOM 790 C C . LEU A 1 107 ? 3.806 -1.567 1.538 1.00 96.06 107 LEU A C 1
ATOM 792 O O . LEU A 1 107 ? 3.563 -0.753 2.433 1.00 96.06 107 LEU A O 1
ATOM 796 N N . PHE A 1 108 ? 4.528 -1.250 0.466 1.00 96.12 108 PHE A N 1
ATOM 797 C CA . PHE A 1 108 ? 5.018 0.105 0.220 1.00 96.12 108 PHE A CA 1
ATOM 798 C C . PHE A 1 108 ? 5.211 0.386 -1.265 1.00 96.12 108 PHE A C 1
ATOM 800 O O . PHE A 1 108 ? 5.673 -0.461 -2.033 1.00 96.12 108 PHE A O 1
ATOM 807 N N . SER A 1 109 ? 4.894 1.620 -1.636 1.00 95.56 109 SER A N 1
ATOM 808 C CA . SER A 1 109 ? 4.973 2.098 -3.004 1.00 95.56 109 SER A CA 1
ATOM 809 C C . SER A 1 109 ? 6.403 2.180 -3.512 1.00 95.56 109 SER A C 1
ATOM 811 O O . SER A 1 109 ? 7.351 2.470 -2.775 1.00 95.56 109 SER A O 1
ATOM 813 N N . THR A 1 110 ? 6.548 2.006 -4.818 1.00 92.81 110 THR A N 1
ATOM 814 C CA . THR A 1 110 ? 7.807 2.167 -5.520 1.00 92.81 110 THR A CA 1
ATOM 815 C C . THR A 1 110 ? 7.658 2.947 -6.819 1.00 92.81 110 THR A C 1
ATOM 817 O O . THR A 1 110 ? 6.666 2.840 -7.539 1.00 92.81 110 THR A O 1
ATOM 820 N N . VAL A 1 111 ? 8.689 3.733 -7.123 1.00 91.44 111 VAL A N 1
ATOM 821 C CA . VAL A 1 111 ? 8.861 4.427 -8.399 1.00 91.44 111 VAL A CA 1
ATOM 822 C C . VAL A 1 111 ? 10.233 4.043 -8.935 1.00 91.44 111 VAL A C 1
ATOM 824 O O . VAL A 1 111 ? 11.231 4.212 -8.237 1.00 91.44 111 VAL A O 1
ATOM 827 N N . ASN A 1 112 ? 10.309 3.461 -10.132 1.00 86.88 112 ASN A N 1
ATOM 828 C CA . ASN A 1 112 ? 11.545 2.897 -10.693 1.00 86.88 112 ASN A CA 1
ATOM 829 C C . ASN A 1 112 ? 12.273 1.946 -9.721 1.00 86.88 112 ASN A C 1
ATOM 831 O O . ASN A 1 112 ? 13.494 1.988 -9.601 1.00 86.88 112 ASN A O 1
ATOM 835 N N . MET A 1 113 ? 11.541 1.115 -8.970 1.00 86.44 113 MET A N 1
ATOM 836 C CA . MET A 1 113 ? 12.116 0.227 -7.940 1.00 86.44 113 MET A CA 1
ATOM 837 C C . MET A 1 113 ? 12.882 0.957 -6.811 1.00 86.44 113 MET A C 1
ATOM 839 O O . MET A 1 113 ? 13.632 0.333 -6.055 1.00 86.44 113 MET A O 1
ATOM 843 N N . THR A 1 114 ? 12.699 2.272 -6.682 1.00 89.25 114 THR A N 1
ATOM 844 C CA . THR A 1 114 ? 13.118 3.078 -5.528 1.00 89.25 114 THR A CA 1
ATOM 845 C C . THR A 1 114 ? 11.935 3.279 -4.590 1.00 89.25 114 THR A C 1
ATOM 847 O O . THR A 1 114 ? 10.780 3.140 -4.997 1.00 89.25 114 THR A O 1
ATOM 850 N N . VAL A 1 115 ? 12.211 3.572 -3.327 1.00 93.50 115 VAL A N 1
ATOM 851 C CA . VAL A 1 115 ? 11.206 3.689 -2.266 1.00 93.50 115 VAL A CA 1
ATOM 852 C C . VAL A 1 115 ? 11.337 5.025 -1.550 1.00 93.50 115 VAL A C 1
ATOM 854 O O . VAL A 1 115 ? 12.322 5.742 -1.727 1.00 93.50 115 VAL A O 1
ATOM 857 N N . ALA A 1 116 ? 10.326 5.403 -0.775 1.00 93.88 116 ALA A N 1
ATOM 858 C CA . ALA A 1 116 ? 10.353 6.651 -0.027 1.00 93.88 116 ALA A CA 1
ATOM 859 C C . ALA A 1 116 ? 11.155 6.474 1.268 1.00 93.88 116 ALA A C 1
ATOM 861 O O . ALA A 1 116 ? 10.776 5.681 2.130 1.00 93.88 116 ALA A O 1
ATOM 862 N N . ARG A 1 117 ? 12.201 7.281 1.472 1.00 93.56 117 ARG A N 1
ATOM 863 C CA . ARG A 1 117 ? 12.870 7.350 2.774 1.00 93.56 117 ARG A CA 1
ATOM 864 C C . ARG A 1 117 ? 12.033 8.169 3.754 1.00 93.56 117 ARG A C 1
ATOM 866 O O . ARG A 1 117 ? 12.150 9.397 3.801 1.00 93.56 117 ARG A O 1
ATOM 873 N N . VAL A 1 118 ? 11.205 7.511 4.555 1.00 94.06 118 VAL A N 1
ATOM 874 C CA . VAL A 1 118 ? 10.314 8.162 5.522 1.00 94.06 118 VAL A CA 1
ATOM 875 C C . VAL A 1 118 ? 10.849 7.994 6.948 1.00 94.06 118 VAL A C 1
ATOM 877 O O . VAL A 1 118 ? 10.516 7.061 7.681 1.00 94.06 118 VAL A O 1
ATOM 880 N N . HIS A 1 119 ? 11.698 8.933 7.355 1.00 89.31 119 HIS A N 1
ATOM 881 C CA . HIS A 1 119 ? 12.245 9.054 8.709 1.00 89.31 119 HIS A CA 1
ATOM 882 C C . HIS A 1 119 ? 12.096 10.495 9.211 1.00 89.31 119 HIS A C 1
ATOM 884 O O . HIS A 1 119 ? 11.938 11.398 8.394 1.00 89.31 119 HIS A O 1
ATOM 890 N N . ASP A 1 120 ? 12.249 10.725 10.519 1.00 72.25 120 ASP A N 1
ATOM 891 C CA . ASP A 1 120 ? 12.228 12.066 11.136 1.00 72.25 120 ASP A CA 1
ATOM 892 C C . ASP A 1 120 ? 13.100 13.106 10.389 1.00 72.25 120 ASP A C 1
ATOM 894 O O . ASP A 1 120 ? 12.776 14.292 10.332 1.00 72.25 120 ASP A O 1
ATOM 898 N N . GLU A 1 121 ? 14.202 12.670 9.769 1.00 72.56 121 GLU A N 1
ATOM 899 C CA . GLU A 1 121 ? 15.090 13.505 8.955 1.00 72.56 121 GLU A CA 1
ATOM 900 C C . GLU A 1 121 ? 14.669 13.521 7.469 1.00 72.56 121 GLU A C 1
ATOM 902 O O . GLU A 1 121 ? 15.342 12.974 6.592 1.00 72.56 121 GLU A O 1
ATOM 907 N N . GLY A 1 122 ? 13.545 14.179 7.169 1.00 77.94 122 GLY A N 1
ATOM 908 C CA . GLY A 1 122 ? 13.134 14.523 5.795 1.00 77.94 122 GLY A CA 1
ATOM 909 C C . GLY A 1 122 ? 11.991 13.696 5.201 1.00 77.94 122 GLY A C 1
ATOM 910 O O . GLY A 1 122 ? 11.630 13.920 4.037 1.00 77.94 122 GLY A O 1
ATOM 911 N N . GLY A 1 123 ? 11.427 12.785 5.991 1.00 90.81 123 GLY A N 1
ATOM 912 C CA . GLY A 1 123 ? 10.169 12.104 5.733 1.00 90.81 123 GLY A CA 1
ATOM 913 C C . GLY A 1 123 ? 9.019 12.683 6.555 1.00 90.81 123 GLY A C 1
ATOM 914 O O . GLY A 1 123 ? 9.219 13.186 7.659 1.00 90.81 123 GLY A O 1
ATOM 915 N N . THR A 1 124 ? 7.808 12.571 6.026 1.00 94.06 124 THR A N 1
ATOM 916 C CA . THR A 1 124 ? 6.578 13.024 6.677 1.00 94.06 124 THR A CA 1
ATOM 917 C C . THR A 1 124 ? 5.544 11.912 6.630 1.00 94.06 124 THR A C 1
ATOM 919 O O . THR A 1 124 ? 5.411 11.230 5.619 1.00 94.06 124 THR A O 1
ATOM 922 N N . VAL A 1 125 ? 4.788 11.762 7.716 1.00 96.75 125 VAL A N 1
ATOM 923 C CA . VAL A 1 125 ? 3.541 10.995 7.749 1.00 96.75 125 VAL A CA 1
ATOM 924 C C . VAL A 1 125 ? 2.493 11.865 8.427 1.00 96.75 125 VAL A C 1
ATOM 926 O O . VAL A 1 125 ? 2.737 12.355 9.531 1.00 96.75 125 VAL A O 1
ATOM 929 N N . ALA A 1 126 ? 1.353 12.096 7.780 1.00 97.06 126 ALA A N 1
ATOM 930 C CA . ALA A 1 126 ? 0.298 12.939 8.331 1.00 97.06 126 ALA A CA 1
ATOM 931 C C . ALA A 1 126 ? -1.101 12.447 7.957 1.00 97.06 126 ALA A C 1
ATOM 933 O O . ALA A 1 126 ? -1.322 11.868 6.895 1.00 97.06 126 ALA A O 1
ATOM 934 N N . ILE A 1 127 ? -2.057 12.731 8.840 1.00 98.38 127 ILE A N 1
ATOM 935 C CA . ILE A 1 127 ? -3.482 12.570 8.556 1.00 98.38 127 ILE A CA 1
ATOM 936 C C . ILE A 1 127 ? -3.919 13.785 7.744 1.00 98.38 127 ILE A C 1
ATOM 938 O O . ILE A 1 127 ? -3.900 14.905 8.255 1.00 98.38 127 ILE A O 1
ATOM 942 N N . VAL A 1 128 ? -4.304 13.557 6.494 1.00 97.75 128 VAL A N 1
ATOM 943 C CA . VAL A 1 128 ? -4.818 14.596 5.592 1.00 97.75 128 VAL A CA 1
ATOM 944 C C . VAL A 1 128 ? -6.317 14.788 5.806 1.00 97.75 128 VAL A C 1
ATOM 946 O O . VAL A 1 128 ? -6.801 15.919 5.833 1.00 97.75 128 VAL A O 1
ATOM 949 N N . ALA A 1 129 ? -7.040 13.686 6.018 1.00 97.94 129 ALA A N 1
ATOM 950 C CA . ALA A 1 129 ? -8.456 13.675 6.361 1.00 97.94 129 ALA A CA 1
ATOM 951 C C . ALA A 1 129 ? -8.729 12.585 7.406 1.00 97.94 129 ALA A C 1
ATOM 953 O O . ALA A 1 129 ? -8.329 11.436 7.238 1.00 97.94 129 ALA A O 1
ATOM 954 N N . ASP A 1 130 ? -9.422 12.927 8.491 1.00 98.00 130 ASP A N 1
ATOM 955 C CA . ASP A 1 130 ? -9.712 11.995 9.589 1.00 98.00 130 ASP A CA 1
ATOM 956 C C . ASP A 1 130 ? -11.069 11.280 9.452 1.00 98.00 130 ASP A C 1
ATOM 958 O O . ASP A 1 130 ? -11.427 10.482 10.318 1.00 98.00 130 ASP A O 1
ATOM 962 N N . GLY A 1 131 ? -11.837 11.577 8.395 1.00 97.50 131 GLY A N 1
ATOM 963 C CA . GLY A 1 131 ? -13.182 11.042 8.151 1.00 97.50 131 GLY A CA 1
ATOM 964 C C . GLY A 1 131 ? -14.265 11.557 9.114 1.00 97.50 131 GLY A C 1
ATOM 965 O O . GLY A 1 131 ? -15.355 10.983 9.206 1.00 97.50 131 GLY A O 1
ATOM 966 N N . SER A 1 132 ? -14.006 12.619 9.888 1.00 96.19 132 SER A N 1
ATOM 967 C CA . SER A 1 132 ? -14.989 13.206 10.818 1.00 96.19 132 SER A CA 1
ATOM 968 C C . SER A 1 132 ? -16.163 13.913 10.132 1.00 96.19 132 SER A C 1
ATOM 970 O O . SER A 1 132 ? -17.223 14.065 10.742 1.00 96.19 132 SER A O 1
ATOM 972 N N . ASP A 1 133 ? -16.007 14.291 8.867 1.00 94.69 133 ASP A N 1
ATOM 973 C CA . ASP A 1 133 ? -17.048 14.865 8.011 1.00 94.69 133 ASP A CA 1
ATOM 974 C C . ASP A 1 133 ? -17.944 13.806 7.339 1.00 94.69 133 ASP A C 1
ATOM 976 O O . ASP A 1 133 ? -18.894 14.155 6.636 1.00 94.69 133 ASP A O 1
ATOM 980 N N . GLY A 1 134 ? -17.673 12.519 7.583 1.00 95.00 134 GLY A N 1
ATOM 981 C CA . GLY A 1 134 ? -18.367 11.387 6.968 1.00 95.00 134 GLY A CA 1
ATOM 982 C C . GLY A 1 134 ? -17.823 10.991 5.593 1.00 95.00 134 GLY A C 1
ATOM 983 O O . GLY A 1 134 ? -18.379 10.087 4.971 1.00 95.00 134 GLY A O 1
ATOM 984 N N . GLY A 1 135 ? -16.768 11.655 5.113 1.00 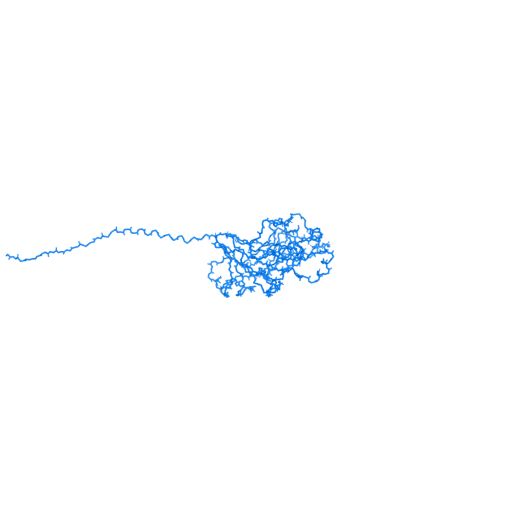96.25 135 GLY A N 1
ATOM 985 C CA . GLY A 1 135 ? -16.052 11.302 3.894 1.00 96.25 135 GLY A CA 1
ATOM 986 C C . GLY A 1 135 ? -14.975 10.229 4.108 1.00 96.25 135 GLY A C 1
ATOM 987 O O . GLY A 1 135 ? -14.921 9.581 5.159 1.00 96.25 135 GLY A O 1
ATOM 988 N N . PRO A 1 136 ? -14.116 10.015 3.097 1.00 98.12 136 PRO A N 1
ATOM 989 C CA . PRO A 1 136 ? -12.948 9.154 3.216 1.00 98.12 136 PRO A CA 1
ATOM 990 C C . PRO A 1 136 ? -11.977 9.650 4.290 1.00 98.12 136 PRO A C 1
ATOM 992 O O . PRO A 1 136 ? -11.826 10.852 4.509 1.00 98.12 136 PRO A O 1
ATOM 995 N N . ALA A 1 137 ? -11.283 8.711 4.924 1.00 98.50 137 ALA A N 1
ATOM 996 C CA . ALA A 1 137 ? -10.107 9.015 5.725 1.00 98.50 137 ALA A CA 1
ATOM 997 C C . ALA A 1 137 ? -8.846 8.829 4.870 1.00 98.50 137 ALA A C 1
ATOM 999 O O . ALA A 1 137 ? -8.779 7.916 4.045 1.00 98.50 137 ALA A O 1
ATOM 1000 N N . GLU A 1 138 ? -7.859 9.698 5.061 1.00 98.50 138 GLU A N 1
ATOM 1001 C CA . GLU A 1 138 ? -6.655 9.769 4.237 1.00 98.50 138 GLU A CA 1
ATOM 1002 C C . GLU A 1 138 ? -5.412 9.977 5.102 1.00 98.50 138 GLU A C 1
ATOM 1004 O O . GLU A 1 138 ? -5.331 10.920 5.900 1.00 98.50 138 GLU A O 1
ATOM 1009 N N . ILE A 1 139 ? -4.423 9.108 4.900 1.00 98.69 139 ILE A N 1
ATOM 1010 C CA . ILE A 1 139 ? -3.079 9.243 5.459 1.00 98.69 139 ILE A CA 1
ATOM 1011 C C . ILE A 1 139 ? -2.100 9.437 4.310 1.00 98.69 139 ILE A C 1
ATOM 1013 O O . ILE A 1 139 ? -2.027 8.598 3.417 1.00 98.69 139 ILE A O 1
ATOM 1017 N N . CYS A 1 140 ? -1.321 10.510 4.375 1.00 97.88 140 CYS A N 1
ATOM 1018 C CA . CYS A 1 140 ? -0.245 10.799 3.438 1.00 97.88 140 CYS A CA 1
ATOM 1019 C C . CYS A 1 140 ? 1.103 10.443 4.052 1.00 97.88 140 CYS A C 1
ATOM 1021 O O . CYS A 1 140 ? 1.363 10.716 5.231 1.00 97.88 140 CYS A O 1
ATOM 1023 N N . THR A 1 141 ? 1.980 9.889 3.226 1.00 97.12 141 THR A N 1
ATOM 1024 C CA . THR A 1 141 ? 3.393 9.685 3.529 1.00 97.12 141 THR A CA 1
ATOM 1025 C C . THR A 1 141 ? 4.225 10.304 2.418 1.00 97.12 141 THR A C 1
ATOM 1027 O O . THR A 1 141 ? 3.857 10.239 1.250 1.00 97.12 141 THR A O 1
ATOM 1030 N N . GLU A 1 142 ? 5.333 10.955 2.757 1.00 95.38 142 GLU A N 1
ATOM 1031 C CA . GLU A 1 142 ? 6.226 11.544 1.759 1.00 95.38 142 GLU A CA 1
ATOM 1032 C C . GLU A 1 142 ? 7.683 11.428 2.203 1.00 95.38 142 GLU A C 1
ATOM 1034 O O . GLU A 1 142 ? 8.013 11.688 3.359 1.00 95.38 142 GLU A O 1
ATOM 1039 N N . GLY A 1 143 ? 8.577 11.107 1.273 1.00 93.62 143 GLY A N 1
ATOM 1040 C CA . GLY A 1 143 ? 10.019 11.104 1.506 1.00 93.62 143 GLY A CA 1
ATOM 1041 C C . GLY A 1 143 ? 10.817 11.335 0.222 1.00 93.62 143 GLY A C 1
ATOM 1042 O O . GLY A 1 143 ? 10.275 11.208 -0.881 1.00 93.62 143 GLY A O 1
ATOM 1043 N N . PRO A 1 144 ? 12.107 11.703 0.321 1.00 91.62 144 PRO A N 1
ATOM 1044 C CA . PRO A 1 144 ? 13.001 11.615 -0.827 1.00 91.62 144 PRO A CA 1
ATOM 1045 C C . PRO A 1 144 ? 13.132 10.152 -1.264 1.00 91.62 144 PRO A C 1
ATOM 1047 O O . PRO A 1 144 ? 13.084 9.255 -0.420 1.00 91.62 144 PRO A O 1
ATOM 1050 N N . TYR A 1 145 ? 13.308 9.918 -2.564 1.00 89.12 145 TYR A N 1
ATOM 1051 C CA . TYR A 1 145 ? 13.554 8.566 -3.058 1.00 89.12 145 TYR A CA 1
ATOM 1052 C C . TYR A 1 145 ? 14.866 7.993 -2.495 1.00 89.12 145 TYR A C 1
ATOM 1054 O O . TYR A 1 145 ? 15.844 8.714 -2.272 1.00 89.12 145 TYR A O 1
ATOM 1062 N N . GLU A 1 146 ? 14.891 6.684 -2.283 1.00 87.75 146 GLU A N 1
ATOM 1063 C CA . GLU A 1 146 ? 16.087 5.912 -1.983 1.00 87.75 146 GLU A CA 1
ATOM 1064 C C . GLU A 1 146 ? 16.052 4.558 -2.688 1.00 87.75 146 GLU A C 1
ATOM 1066 O O . GLU A 1 146 ? 14.994 3.976 -2.936 1.00 87.75 146 GLU A O 1
ATOM 1071 N N . SER A 1 147 ? 17.225 4.043 -3.034 1.00 85.50 147 SER A N 1
ATOM 1072 C CA . SER A 1 147 ? 17.324 2.741 -3.675 1.00 85.50 147 SER A CA 1
ATOM 1073 C C . SER A 1 147 ? 16.983 1.621 -2.705 1.00 85.50 147 SER A C 1
ATOM 1075 O O . SER A 1 147 ? 17.657 1.444 -1.691 1.00 85.50 147 SER A O 1
ATOM 1077 N N . PHE A 1 148 ? 15.998 0.802 -3.065 1.00 80.81 148 PHE A N 1
ATOM 1078 C CA . PHE A 1 148 ? 15.666 -0.390 -2.292 1.00 80.81 148 PHE A CA 1
ATOM 1079 C C . PHE A 1 148 ? 16.609 -1.558 -2.609 1.00 80.81 148 PHE A C 1
ATOM 1081 O O . PHE A 1 148 ? 17.117 -2.239 -1.720 1.00 80.81 148 PHE A O 1
ATOM 1088 N N . ILE A 1 149 ? 16.910 -1.761 -3.896 1.00 74.62 149 ILE A N 1
ATOM 1089 C CA . ILE A 1 149 ? 17.879 -2.759 -4.355 1.00 74.62 149 ILE A CA 1
ATOM 1090 C C . ILE A 1 149 ? 19.151 -2.030 -4.775 1.00 74.62 149 ILE A C 1
ATOM 1092 O O . ILE A 1 149 ? 19.269 -1.569 -5.906 1.00 74.62 149 ILE A O 1
ATOM 1096 N N . THR A 1 150 ? 20.135 -1.978 -3.879 1.00 69.00 150 THR A N 1
ATOM 1097 C CA . THR A 1 150 ? 21.424 -1.290 -4.103 1.00 69.00 150 THR A CA 1
ATOM 1098 C C . THR A 1 150 ? 22.192 -1.807 -5.325 1.00 69.00 150 THR A C 1
ATOM 1100 O O . THR A 1 150 ? 22.988 -1.097 -5.931 1.00 69.00 150 THR A O 1
ATOM 1103 N N . MET A 1 151 ? 21.935 -3.047 -5.754 1.00 59.75 151 MET A N 1
ATOM 1104 C CA . MET A 1 151 ? 22.516 -3.598 -6.982 1.00 59.75 151 MET A CA 1
ATOM 1105 C C . MET A 1 151 ? 22.003 -2.897 -8.256 1.00 59.75 151 MET A C 1
ATOM 1107 O O . MET A 1 151 ? 22.686 -2.930 -9.279 1.00 59.75 151 MET A O 1
ATOM 1111 N N . LEU A 1 152 ? 20.839 -2.239 -8.199 1.00 66.69 152 LEU A N 1
ATOM 1112 C CA . LEU A 1 152 ? 20.275 -1.454 -9.301 1.00 66.69 152 LEU A CA 1
ATOM 1113 C C . LEU A 1 152 ? 20.831 -0.022 -9.364 1.00 66.69 152 LEU A C 1
ATOM 1115 O O . LEU A 1 152 ? 20.630 0.652 -10.371 1.00 66.69 152 LEU A O 1
ATOM 1119 N N . ASP A 1 153 ? 21.613 0.426 -8.375 1.00 67.94 153 ASP A N 1
ATOM 1120 C CA . ASP A 1 153 ? 22.204 1.778 -8.339 1.00 67.94 153 ASP A CA 1
ATOM 1121 C C . ASP A 1 153 ? 23.080 2.080 -9.561 1.00 67.94 153 ASP A C 1
ATOM 1123 O O . ASP A 1 153 ? 23.221 3.230 -9.969 1.00 67.94 153 ASP A O 1
ATOM 1127 N N . GLY A 1 154 ? 23.667 1.048 -10.175 1.00 64.56 154 GLY A N 1
ATOM 1128 C CA . GLY A 1 154 ? 24.453 1.185 -11.402 1.00 64.56 154 GLY A CA 1
ATOM 1129 C C . GLY A 1 154 ? 23.620 1.347 -12.680 1.00 64.56 154 GLY A C 1
ATOM 1130 O O . GLY A 1 154 ? 24.153 1.817 -13.685 1.00 64.56 154 GLY A O 1
ATOM 1131 N N . LEU A 1 155 ? 22.337 0.967 -12.659 1.00 65.88 155 LEU A N 1
ATOM 1132 C CA . LEU A 1 155 ? 21.428 1.035 -13.807 1.00 65.88 155 LEU A CA 1
ATOM 1133 C C . LEU A 1 155 ? 20.824 2.436 -13.956 1.00 65.88 155 LEU A C 1
ATOM 1135 O O . LEU A 1 155 ? 20.754 2.969 -15.062 1.00 65.88 155 LEU A O 1
ATOM 1139 N N . TRP A 1 156 ? 20.438 3.062 -12.845 1.00 62.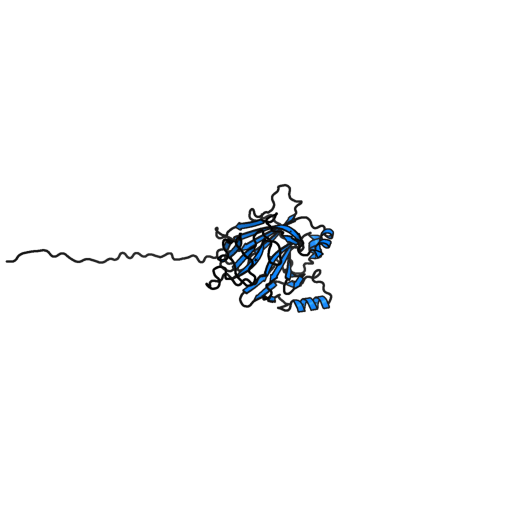69 156 TRP A N 1
ATOM 1140 C CA . TRP A 1 156 ? 19.676 4.313 -12.859 1.00 62.69 156 TRP A CA 1
ATOM 1141 C C . TRP A 1 156 ? 20.406 5.528 -13.473 1.00 62.69 156 TRP A C 1
ATOM 1143 O O . TRP A 1 156 ? 19.772 6.286 -14.214 1.00 62.69 156 TRP A O 1
ATOM 1153 N N . PRO A 1 157 ? 21.739 5.693 -13.319 1.00 64.44 157 PRO A N 1
ATOM 1154 C CA . PRO A 1 157 ? 22.493 6.725 -14.034 1.00 64.44 157 PRO A CA 1
ATOM 1155 C C . PRO A 1 157 ? 22.452 6.581 -15.563 1.00 64.44 157 PRO A C 1
ATOM 1157 O O . PRO A 1 157 ? 22.636 7.568 -16.276 1.00 64.44 157 PRO A O 1
ATOM 1160 N N . LEU A 1 158 ? 22.211 5.371 -16.085 1.00 63.22 158 LEU A N 1
ATOM 1161 C CA . LEU A 1 158 ? 22.110 5.122 -17.527 1.00 63.22 158 LEU A CA 1
ATOM 1162 C C . LEU A 1 158 ? 20.765 5.582 -18.098 1.00 63.22 158 LEU A C 1
ATOM 1164 O O . LEU A 1 158 ? 20.719 5.979 -19.262 1.00 63.22 158 LEU A O 1
ATOM 1168 N N . VAL A 1 159 ? 19.705 5.588 -17.283 1.00 63.62 159 VAL A N 1
ATOM 1169 C CA . VAL A 1 159 ? 18.361 6.036 -17.689 1.00 63.62 159 VAL A CA 1
ATOM 1170 C C . VAL A 1 159 ? 18.066 7.495 -17.321 1.00 63.62 159 VAL A C 1
ATOM 1172 O O . VAL A 1 159 ? 16.976 7.977 -17.592 1.00 63.62 159 VAL A O 1
ATOM 1175 N N . ARG A 1 160 ? 19.043 8.229 -16.759 1.00 67.31 160 ARG A N 1
ATOM 1176 C CA . ARG A 1 160 ? 18.922 9.659 -16.394 1.00 67.31 160 ARG A CA 1
ATOM 1177 C C . ARG A 1 160 ? 17.694 9.967 -15.525 1.00 67.31 160 ARG A C 1
ATOM 1179 O O . ARG A 1 160 ? 17.077 11.016 -15.695 1.00 67.31 160 ARG A O 1
ATOM 1186 N N . SER A 1 161 ? 17.353 9.062 -14.608 1.00 68.62 161 SER A N 1
ATOM 1187 C CA . SER A 1 161 ? 16.235 9.271 -13.685 1.00 68.62 161 SER A CA 1
ATOM 1188 C C . SER A 1 161 ? 16.438 10.583 -12.910 1.00 68.62 161 SER A C 1
ATOM 1190 O O . SER A 1 161 ? 17.521 10.769 -12.344 1.00 68.62 161 SER A O 1
ATOM 1192 N N . PRO A 1 162 ? 15.449 11.494 -12.881 1.00 76.00 162 PRO A N 1
ATOM 1193 C CA . PRO A 1 162 ? 15.562 12.733 -12.121 1.00 76.00 162 PRO A CA 1
ATOM 1194 C C . PRO A 1 162 ? 15.588 12.449 -10.615 1.00 76.00 162 PRO A C 1
ATOM 1196 O O . PRO A 1 162 ? 15.196 11.369 -10.170 1.00 76.00 162 PRO A O 1
ATOM 1199 N N . GLU A 1 163 ? 16.007 13.430 -9.814 1.00 83.12 163 GLU A N 1
ATOM 1200 C CA . GLU A 1 163 ? 15.728 13.392 -8.379 1.00 83.12 163 GLU A CA 1
ATOM 1201 C C . GLU A 1 163 ? 14.248 13.712 -8.141 1.00 83.12 163 GLU A C 1
ATOM 1203 O O . GLU A 1 163 ? 13.732 14.706 -8.657 1.00 83.12 163 GLU A O 1
ATOM 1208 N N . TYR A 1 164 ? 13.564 12.896 -7.342 1.00 88.25 164 TYR A N 1
ATOM 1209 C CA . TYR A 1 164 ? 12.159 13.107 -6.994 1.00 88.25 164 TYR A CA 1
ATOM 1210 C C . TYR A 1 164 ? 11.865 12.803 -5.525 1.00 88.25 164 TYR A C 1
ATOM 1212 O O . TYR A 1 164 ? 12.657 12.222 -4.785 1.00 88.25 164 TYR A O 1
ATOM 1220 N N . ARG A 1 165 ? 10.693 13.228 -5.073 1.00 92.06 165 ARG A N 1
ATOM 1221 C CA . ARG A 1 165 ? 10.095 12.769 -3.818 1.00 92.06 165 ARG A CA 1
ATOM 1222 C C . ARG A 1 165 ? 8.933 11.855 -4.148 1.00 92.06 165 ARG A C 1
ATOM 1224 O O . ARG A 1 165 ? 8.246 12.091 -5.138 1.00 92.06 165 ARG A O 1
ATOM 1231 N N . ILE A 1 166 ? 8.728 10.839 -3.326 1.00 94.25 166 ILE A N 1
ATOM 1232 C CA . ILE A 1 166 ? 7.609 9.913 -3.462 1.00 94.25 166 ILE A CA 1
ATOM 1233 C C . ILE A 1 166 ? 6.605 10.269 -2.371 1.00 94.25 166 ILE A C 1
ATOM 1235 O O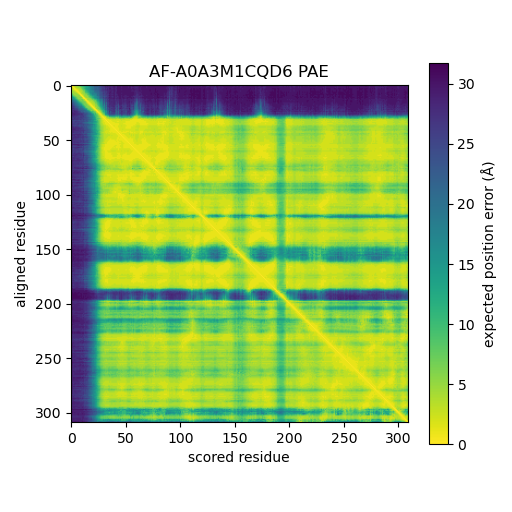 . ILE A 1 166 ? 6.955 10.239 -1.189 1.00 94.25 166 ILE A O 1
ATOM 1239 N N . ARG A 1 167 ? 5.384 10.618 -2.778 1.00 95.38 167 ARG A N 1
ATOM 1240 C CA . ARG A 1 167 ? 4.211 10.746 -1.910 1.00 95.38 167 ARG A CA 1
ATOM 1241 C C . ARG A 1 167 ? 3.308 9.532 -2.110 1.00 95.38 167 ARG A C 1
ATOM 1243 O O . ARG A 1 167 ? 3.074 9.144 -3.250 1.00 95.38 167 ARG A O 1
ATOM 1250 N N . THR A 1 168 ? 2.794 8.970 -1.023 1.00 97.31 168 THR A N 1
ATOM 1251 C CA . THR A 1 168 ? 1.782 7.910 -1.041 1.00 97.31 168 THR A CA 1
ATOM 1252 C C . THR A 1 168 ? 0.603 8.311 -0.169 1.00 97.31 168 THR A C 1
ATOM 1254 O O . THR A 1 168 ? 0.779 8.552 1.024 1.00 97.31 168 THR A O 1
ATOM 1257 N N . ASP A 1 169 ? -0.590 8.338 -0.754 1.00 97.94 169 ASP A N 1
ATOM 1258 C CA . ASP A 1 169 ? -1.842 8.562 -0.038 1.00 97.94 169 ASP A CA 1
ATOM 1259 C C . ASP A 1 169 ? -2.591 7.233 0.109 1.00 97.94 169 ASP A C 1
ATOM 1261 O O . ASP A 1 169 ? -2.910 6.571 -0.882 1.00 97.94 169 ASP A O 1
ATOM 1265 N N . TYR A 1 170 ? -2.886 6.858 1.352 1.00 98.56 170 TYR A N 1
ATOM 1266 C CA . TYR A 1 170 ? -3.754 5.738 1.708 1.00 98.56 170 TYR A CA 1
ATOM 1267 C C . TYR A 1 170 ? -5.153 6.277 1.982 1.00 98.56 170 TYR A C 1
ATOM 1269 O O . TYR A 1 170 ? -5.373 6.945 2.995 1.00 98.56 170 TYR A O 1
ATOM 1277 N N . ILE A 1 171 ? -6.094 5.999 1.082 1.00 98.38 171 ILE A N 1
ATOM 1278 C CA . ILE A 1 171 ? -7.440 6.577 1.103 1.00 98.38 171 ILE A CA 1
ATOM 1279 C C . ILE A 1 171 ? -8.457 5.464 1.333 1.00 98.38 171 ILE A C 1
ATOM 1281 O O . ILE A 1 171 ? -8.605 4.559 0.508 1.00 98.38 171 ILE A O 1
ATOM 1285 N N . LEU A 1 172 ? -9.171 5.536 2.454 1.00 98.69 172 LEU A N 1
ATOM 1286 C CA . LEU A 1 172 ? -10.183 4.557 2.832 1.00 98.69 172 LEU A CA 1
ATOM 1287 C C . LEU A 1 172 ? -11.566 5.200 2.858 1.00 98.69 172 LEU A C 1
ATOM 1289 O O . LEU A 1 172 ? -11.846 6.081 3.670 1.00 98.69 172 LEU A O 1
ATOM 1293 N N . GLU A 1 173 ? -12.447 4.729 1.978 1.00 98.25 173 GLU A N 1
ATOM 1294 C CA . GLU A 1 173 ? -13.845 5.154 1.961 1.00 98.25 173 GLU A CA 1
ATOM 1295 C C . GLU A 1 173 ? -14.675 4.414 3.024 1.00 98.25 173 GLU A C 1
ATOM 1297 O O . GLU A 1 173 ? -14.414 3.239 3.313 1.00 98.25 173 GLU A O 1
ATOM 1302 N N . PRO A 1 174 ? -15.727 5.046 3.573 1.00 97.88 174 PRO A N 1
ATOM 1303 C CA . PRO A 1 174 ? -16.737 4.344 4.359 1.00 97.88 174 PRO A CA 1
ATOM 1304 C C . PRO A 1 174 ? -17.328 3.144 3.596 1.00 97.88 174 PRO A C 1
ATOM 1306 O O . PRO A 1 174 ? -17.704 3.268 2.433 1.00 97.88 174 PRO A O 1
ATOM 1309 N N . GLY A 1 175 ? -17.432 1.975 4.233 1.00 96.56 175 GLY A N 1
ATOM 1310 C CA . GLY A 1 175 ? -18.030 0.772 3.641 1.00 96.56 175 GLY A CA 1
ATOM 1311 C C . GLY A 1 175 ? -17.160 0.026 2.627 1.00 96.56 175 GLY A C 1
ATOM 1312 O O . GLY A 1 175 ? -17.538 -1.067 2.197 1.00 96.56 175 GLY A O 1
ATOM 1313 N N . SER A 1 176 ? -15.999 0.566 2.246 1.00 97.19 176 SER A N 1
ATOM 1314 C CA . SER A 1 176 ? -15.082 -0.099 1.317 1.00 97.19 176 SER A CA 1
ATOM 1315 C C . SER A 1 176 ? -14.329 -1.245 1.993 1.00 97.19 176 SER A C 1
ATOM 1317 O O . SER A 1 176 ? -13.847 -1.117 3.112 1.00 97.19 176 SER A O 1
ATOM 1319 N N . ALA A 1 177 ? -14.171 -2.368 1.296 1.00 96.19 177 ALA A N 1
ATOM 1320 C CA . ALA A 1 177 ? -13.294 -3.460 1.729 1.00 96.19 177 ALA A CA 1
ATOM 1321 C C . ALA A 1 177 ? -11.856 -3.321 1.190 1.00 96.19 177 ALA A C 1
ATOM 1323 O O . ALA A 1 177 ? -11.068 -4.255 1.308 1.00 96.19 177 ALA A O 1
ATOM 1324 N N . ALA A 1 178 ? -11.531 -2.183 0.574 1.00 97.19 178 ALA A N 1
ATOM 1325 C CA . ALA A 1 178 ? -10.233 -1.895 -0.016 1.00 97.19 178 ALA A CA 1
ATOM 1326 C C . ALA A 1 178 ? -9.801 -0.455 0.288 1.00 97.19 178 ALA A C 1
ATOM 1328 O O . ALA A 1 178 ? -10.625 0.464 0.323 1.00 97.19 178 ALA A O 1
ATOM 1329 N N . VAL A 1 179 ? -8.496 -0.270 0.466 1.00 98.12 179 VAL A N 1
ATOM 1330 C CA . VAL A 1 179 ? -7.848 1.043 0.504 1.00 98.12 179 VAL A CA 1
ATOM 1331 C C . VAL A 1 179 ? -7.318 1.370 -0.884 1.00 98.12 179 VAL A C 1
ATOM 1333 O O . VAL A 1 179 ? -6.726 0.516 -1.543 1.00 98.12 179 VAL A O 1
ATOM 1336 N N . LEU A 1 180 ? -7.529 2.603 -1.333 1.00 97.50 180 LEU A N 1
ATOM 1337 C CA . LEU A 1 180 ? -6.851 3.119 -2.512 1.00 97.50 180 LEU A CA 1
ATOM 1338 C C . LEU A 1 180 ? -5.456 3.586 -2.093 1.00 97.50 180 LEU A C 1
ATOM 1340 O O . LEU A 1 180 ? -5.333 4.466 -1.242 1.00 97.50 180 LEU A O 1
ATOM 1344 N N . ILE A 1 181 ? -4.429 3.009 -2.709 1.00 97.38 181 ILE A N 1
ATOM 1345 C CA . ILE A 1 181 ? -3.039 3.444 -2.570 1.00 97.38 181 ILE A CA 1
ATOM 1346 C C . ILE A 1 181 ? -2.725 4.299 -3.791 1.00 97.38 181 ILE A C 1
ATOM 1348 O O . ILE A 1 181 ? -2.818 3.832 -4.927 1.00 97.38 181 ILE A O 1
ATOM 1352 N N . ARG A 1 182 ? -2.415 5.575 -3.570 1.00 95.94 182 ARG A N 1
ATOM 1353 C CA . ARG A 1 182 ? -2.111 6.520 -4.644 1.00 95.94 182 ARG A CA 1
ATOM 1354 C C . ARG A 1 182 ? -0.699 7.044 -4.495 1.00 95.94 182 ARG A C 1
ATOM 1356 O O . ARG A 1 182 ? -0.402 7.733 -3.525 1.00 95.94 182 ARG A O 1
ATOM 1363 N N . THR A 1 183 ? 0.131 6.780 -5.494 1.00 95.44 183 THR A N 1
ATOM 1364 C CA . THR A 1 183 ? 1.547 7.154 -5.485 1.00 95.44 183 THR A CA 1
ATOM 1365 C C . THR A 1 183 ? 1.806 8.292 -6.462 1.00 95.44 183 THR A C 1
ATOM 1367 O O . THR A 1 183 ? 1.360 8.251 -7.605 1.00 95.44 183 THR A O 1
ATOM 1370 N N . VAL A 1 184 ? 2.548 9.306 -6.020 1.00 93.88 184 VAL A N 1
ATOM 1371 C CA . VAL A 1 184 ? 2.949 10.463 -6.828 1.00 93.88 184 VAL A CA 1
ATOM 1372 C C . VAL A 1 184 ? 4.454 10.661 -6.715 1.00 93.88 184 VAL A C 1
ATOM 1374 O O . VAL A 1 184 ? 5.006 10.683 -5.615 1.00 93.88 184 VAL A O 1
ATOM 1377 N N . ALA A 1 185 ? 5.114 10.840 -7.859 1.00 91.81 185 ALA A N 1
ATOM 1378 C CA . ALA A 1 185 ? 6.515 11.229 -7.930 1.00 91.81 185 ALA A CA 1
ATOM 1379 C C . ALA A 1 185 ? 6.618 12.715 -8.293 1.00 91.81 185 ALA A C 1
ATOM 1381 O O . ALA A 1 185 ? 6.182 13.130 -9.364 1.00 91.81 185 ALA A O 1
ATOM 1382 N N . THR A 1 186 ? 7.221 13.512 -7.414 1.00 88.94 186 THR A N 1
ATOM 1383 C CA . THR A 1 186 ? 7.414 14.954 -7.626 1.00 88.94 186 THR A CA 1
ATOM 1384 C C . THR A 1 186 ? 8.883 15.234 -7.914 1.00 88.94 186 THR A C 1
ATOM 1386 O O . THR A 1 186 ? 9.713 15.153 -7.002 1.00 88.94 186 THR A O 1
ATOM 1389 N N . VAL A 1 187 ? 9.208 15.574 -9.164 1.00 84.31 187 VAL A N 1
ATOM 1390 C CA . VAL A 1 187 ? 10.571 15.916 -9.603 1.00 84.31 187 VAL A CA 1
ATOM 1391 C C . VAL A 1 187 ? 11.059 17.185 -8.896 1.00 84.31 187 VAL A C 1
ATOM 1393 O O . VAL A 1 187 ? 10.334 18.168 -8.764 1.00 84.31 187 VAL A O 1
ATOM 1396 N N . VAL A 1 188 ? 12.292 17.162 -8.386 1.00 75.31 188 VAL A N 1
ATOM 1397 C CA . VAL A 1 188 ? 12.853 18.248 -7.563 1.00 75.31 188 VAL A CA 1
ATOM 1398 C C . VAL A 1 188 ? 13.159 19.506 -8.387 1.00 75.31 188 VAL A C 1
ATOM 1400 O O . VAL A 1 188 ? 13.063 20.602 -7.843 1.00 75.31 188 VAL A O 1
ATOM 1403 N N . GLU A 1 189 ? 13.479 19.375 -9.679 1.00 63.84 189 GLU A N 1
ATOM 1404 C CA . GLU A 1 189 ? 13.818 20.508 -10.562 1.00 63.84 189 GLU A CA 1
ATOM 1405 C C . GLU A 1 189 ? 12.619 21.410 -10.913 1.00 63.84 189 GLU A C 1
ATOM 1407 O O . GLU A 1 189 ? 12.819 22.595 -11.168 1.00 63.84 189 GLU A O 1
ATOM 1412 N N . ASP A 1 190 ? 11.383 20.907 -10.831 1.00 54.91 190 ASP A N 1
ATOM 1413 C CA . ASP A 1 190 ? 10.155 21.685 -11.080 1.00 54.91 190 ASP A CA 1
ATOM 1414 C C . ASP A 1 190 ? 9.742 22.577 -9.882 1.00 54.91 190 ASP A C 1
ATOM 1416 O O . ASP A 1 190 ? 8.659 23.165 -9.862 1.00 54.91 190 ASP A O 1
ATOM 1420 N N . ARG A 1 191 ? 10.602 22.710 -8.858 1.00 60.03 191 ARG A N 1
ATOM 1421 C CA . ARG A 1 191 ? 10.363 23.543 -7.667 1.00 60.03 191 ARG A CA 1
ATOM 1422 C C . ARG A 1 191 ? 10.888 24.969 -7.839 1.00 60.03 191 ARG A C 1
ATOM 1424 O O . ARG A 1 191 ? 12.051 25.235 -7.543 1.00 60.03 191 ARG A O 1
ATOM 1431 N N . ASP A 1 192 ? 10.000 25.907 -8.158 1.00 45.69 192 ASP A N 1
ATOM 1432 C CA . ASP A 1 192 ? 10.292 27.352 -8.084 1.00 45.69 192 ASP A CA 1
ATOM 1433 C C . ASP A 1 192 ? 9.643 28.057 -6.866 1.00 45.69 192 ASP A C 1
ATOM 1435 O O . ASP A 1 192 ? 9.928 29.226 -6.604 1.00 45.69 192 ASP A O 1
ATOM 1439 N N . ASP A 1 193 ? 8.805 27.374 -6.069 1.00 48.34 193 ASP A N 1
ATOM 1440 C CA . ASP A 1 193 ? 8.011 28.023 -5.004 1.00 48.34 193 ASP A CA 1
ATOM 1441 C C . ASP A 1 193 ? 8.033 27.343 -3.619 1.00 48.34 193 ASP A C 1
ATOM 1443 O O . ASP A 1 193 ? 7.408 27.832 -2.677 1.00 48.34 193 ASP A O 1
ATOM 1447 N N . GLY A 1 194 ? 8.780 26.248 -3.452 1.00 42.16 194 GLY A N 1
ATOM 1448 C CA . GLY A 1 194 ? 8.872 25.542 -2.169 1.00 42.16 194 GLY A CA 1
ATOM 1449 C C . GLY A 1 194 ? 7.613 24.761 -1.772 1.00 42.16 194 GLY A C 1
ATOM 1450 O O . GLY A 1 194 ? 7.598 24.183 -0.685 1.00 42.16 194 GLY A O 1
ATOM 1451 N N . THR A 1 195 ? 6.598 24.671 -2.636 1.00 45.97 195 THR A N 1
ATOM 1452 C CA . THR A 1 195 ? 5.444 23.793 -2.429 1.00 45.97 195 THR A CA 1
ATOM 1453 C C . THR A 1 195 ? 5.803 22.379 -2.888 1.00 45.97 195 THR A C 1
ATOM 1455 O O . THR A 1 195 ? 5.695 21.992 -4.044 1.00 45.97 195 THR A O 1
ATOM 1458 N N . GLY A 1 196 ? 6.328 21.569 -1.967 1.00 49.91 196 GLY A N 1
ATOM 1459 C CA . GLY A 1 196 ? 6.140 20.130 -2.134 1.00 49.91 196 GLY A CA 1
ATOM 1460 C C . GLY A 1 196 ? 4.652 19.826 -2.086 1.00 49.91 196 GLY A C 1
ATOM 1461 O O . GLY A 1 196 ? 3.932 20.507 -1.360 1.00 49.91 196 GLY A O 1
ATOM 1462 N N . SER A 1 197 ? 4.203 18.782 -2.786 1.00 58.84 197 SER A N 1
ATOM 1463 C CA . SER A 1 197 ? 2.891 18.190 -2.510 1.00 58.84 197 SER A CA 1
ATOM 1464 C C . SER A 1 197 ? 2.713 17.934 -1.017 1.00 58.84 197 SER A C 1
ATOM 1466 O O . SER A 1 197 ? 1.589 18.045 -0.536 1.00 58.84 197 SER A O 1
ATOM 1468 N N . GLY A 1 198 ? 3.812 17.650 -0.294 1.00 76.44 198 GLY A N 1
ATOM 1469 C CA . GLY A 1 198 ? 3.849 17.559 1.158 1.00 76.44 198 GLY A CA 1
ATOM 1470 C C . GLY A 1 198 ? 2.774 16.614 1.673 1.00 76.44 198 GLY A C 1
ATOM 1471 O O . GLY A 1 198 ? 2.159 15.870 0.913 1.00 76.44 198 GLY A O 1
ATOM 1472 N N . CYS A 1 199 ? 2.499 16.679 2.966 1.00 90.50 199 CYS A N 1
ATOM 1473 C CA . CYS A 1 199 ? 1.269 16.110 3.511 1.00 90.50 199 CYS A CA 1
ATOM 1474 C C . CYS A 1 199 ? 0.397 17.205 4.141 1.00 90.50 199 CYS A C 1
ATOM 1476 O O . CYS A 1 199 ? -0.372 16.939 5.057 1.00 90.50 199 CYS A O 1
ATOM 1478 N N . ASP A 1 200 ? 0.530 18.445 3.652 1.00 85.88 200 ASP A N 1
ATOM 1479 C CA . ASP A 1 200 ? -0.173 19.626 4.176 1.00 85.88 200 ASP A CA 1
ATOM 1480 C C . ASP A 1 200 ? -1.651 19.683 3.742 1.00 85.88 200 ASP A C 1
ATOM 1482 O O . ASP A 1 200 ? -2.413 20.531 4.208 1.00 85.88 200 ASP A O 1
ATOM 1486 N N . GLY A 1 201 ? -2.067 18.782 2.849 1.00 87.25 201 GLY A N 1
ATOM 1487 C CA . GLY A 1 201 ? -3.440 18.664 2.384 1.00 87.25 201 GLY A CA 1
ATOM 1488 C C . GLY A 1 201 ? -3.618 17.620 1.276 1.00 87.25 201 GLY A C 1
ATOM 1489 O O . GLY A 1 201 ? -2.648 16.961 0.869 1.00 87.25 201 GLY A O 1
ATOM 1490 N N . PRO A 1 202 ? -4.858 17.474 0.776 1.00 87.56 202 PRO A N 1
ATOM 1491 C CA . PRO A 1 202 ? -5.164 16.595 -0.346 1.00 87.56 202 PRO A CA 1
ATOM 1492 C C . PRO A 1 202 ? -4.366 16.986 -1.588 1.00 87.56 202 PRO A C 1
ATOM 1494 O O . PRO A 1 202 ? -4.050 18.162 -1.794 1.00 87.56 202 PRO A O 1
ATOM 1497 N N . LEU A 1 203 ? -4.074 16.007 -2.441 1.00 86.25 203 LEU A N 1
ATOM 1498 C CA . LEU A 1 203 ? -3.486 16.280 -3.750 1.00 86.25 203 LEU A CA 1
ATOM 1499 C C . LEU A 1 203 ? -4.392 17.192 -4.588 1.00 86.25 203 LEU A C 1
ATOM 1501 O O . LEU A 1 203 ? -5.619 17.070 -4.584 1.00 86.25 203 LEU A O 1
ATOM 1505 N N . GLY A 1 204 ? -3.763 18.093 -5.343 1.00 78.12 204 GLY A N 1
ATOM 1506 C CA . GLY A 1 204 ? -4.455 18.901 -6.341 1.00 78.12 204 GLY A CA 1
ATOM 1507 C C . GLY A 1 204 ? -5.024 18.044 -7.476 1.00 78.12 204 GLY A C 1
ATOM 1508 O O . GLY A 1 204 ? -4.589 16.920 -7.716 1.00 78.12 204 GLY A O 1
ATOM 1509 N N . THR A 1 205 ? -5.981 18.596 -8.219 1.00 76.19 205 THR A N 1
ATOM 1510 C CA . THR A 1 205 ? -6.608 17.920 -9.370 1.00 76.19 205 THR A CA 1
ATOM 1511 C C . THR A 1 205 ? -5.715 17.843 -10.606 1.00 76.19 205 THR A C 1
ATOM 1513 O O . THR A 1 205 ? -6.060 17.152 -11.557 1.00 76.19 205 THR A O 1
ATOM 1516 N N . ASP A 1 206 ? -4.590 18.556 -10.600 1.00 78.00 206 ASP A N 1
ATOM 1517 C CA . ASP A 1 206 ? -3.713 18.717 -11.762 1.00 78.00 206 ASP A CA 1
ATOM 1518 C C . ASP A 1 206 ? -2.558 17.697 -11.781 1.00 78.00 206 ASP A C 1
ATOM 1520 O O . ASP A 1 206 ? -1.604 17.844 -12.544 1.00 78.00 206 ASP A O 1
ATOM 1524 N N . VAL A 1 207 ? -2.626 16.655 -10.942 1.00 83.75 207 VAL A N 1
ATOM 1525 C CA . VAL A 1 207 ? -1.661 15.549 -10.957 1.00 83.75 207 VAL A CA 1
ATOM 1526 C C . VAL A 1 207 ? -1.965 14.647 -12.150 1.00 83.75 207 VAL A C 1
ATOM 1528 O O . VAL A 1 207 ? -3.047 14.067 -12.238 1.00 83.75 207 VAL A O 1
ATOM 1531 N N . ALA A 1 208 ? -1.011 14.537 -13.074 1.00 85.69 208 ALA A N 1
ATOM 1532 C CA . ALA A 1 208 ? -1.135 13.651 -14.223 1.00 85.69 208 ALA A CA 1
ATOM 1533 C C . ALA A 1 208 ? -1.187 12.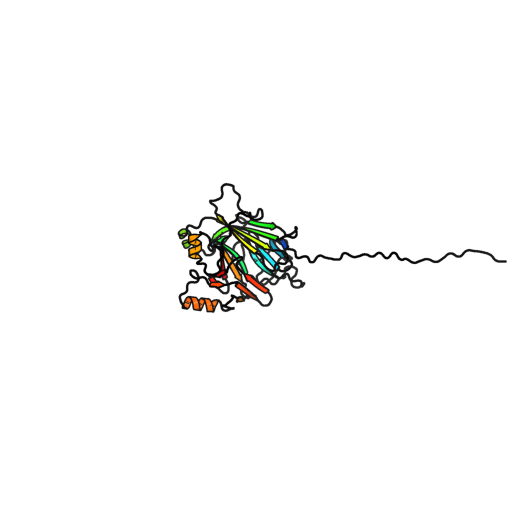182 -13.774 1.00 85.69 208 ALA A C 1
ATOM 1535 O O . ALA A 1 208 ? -0.361 11.740 -12.977 1.00 85.69 208 ALA A O 1
ATOM 1536 N N . GLU A 1 209 ? -2.153 11.433 -14.302 1.00 87.56 209 GLU A N 1
ATOM 1537 C CA . GLU A 1 209 ? -2.273 9.997 -14.060 1.00 87.56 209 GLU A CA 1
ATOM 1538 C C . GLU A 1 209 ? -1.269 9.233 -14.930 1.00 87.56 209 GLU A C 1
ATOM 1540 O O . GLU A 1 209 ? -1.182 9.468 -16.138 1.00 87.56 209 GLU A O 1
ATOM 1545 N N . ALA A 1 210 ? -0.525 8.314 -14.314 1.00 86.50 210 ALA A N 1
ATOM 1546 C CA . ALA A 1 210 ? 0.296 7.349 -15.031 1.00 86.50 210 ALA A CA 1
ATOM 1547 C C . ALA A 1 210 ? -0.623 6.242 -15.589 1.00 86.50 210 ALA A C 1
ATOM 1549 O O . ALA A 1 210 ? -1.275 5.556 -14.797 1.00 86.50 210 ALA A O 1
ATOM 1550 N N . PRO A 1 211 ? -0.742 6.080 -16.918 1.00 86.06 211 PRO A N 1
ATOM 1551 C CA . PRO A 1 211 ? -1.681 5.130 -17.502 1.00 86.06 211 PRO A CA 1
ATOM 1552 C C . PRO A 1 211 ? -1.314 3.673 -17.179 1.00 86.06 211 PRO A C 1
ATOM 1554 O O . PRO A 1 211 ? -0.158 3.263 -17.289 1.00 86.06 211 PRO A O 1
ATOM 1557 N N . GLY A 1 212 ? -2.327 2.875 -16.836 1.00 88.75 212 GLY A N 1
ATOM 1558 C CA . GLY A 1 212 ? -2.227 1.415 -16.793 1.00 88.75 212 GLY A CA 1
ATOM 1559 C C . GLY A 1 212 ? -2.280 0.773 -18.187 1.00 88.75 212 GLY A C 1
ATOM 1560 O O . GLY A 1 212 ? -2.519 1.438 -19.199 1.00 88.75 212 GLY A O 1
ATOM 1561 N N . SER A 1 213 ? -2.084 -0.546 -18.246 1.00 88.25 213 SER A N 1
ATOM 1562 C CA . SER A 1 213 ? -2.158 -1.346 -19.481 1.00 88.25 213 SER A CA 1
ATOM 1563 C C . SER A 1 213 ? -2.895 -2.663 -19.234 1.00 88.25 213 SER A C 1
ATOM 1565 O O . SER A 1 213 ? -2.725 -3.275 -18.181 1.00 88.25 213 SER A O 1
ATOM 1567 N N . ASP A 1 214 ? -3.689 -3.110 -20.210 1.00 88.88 214 ASP A N 1
ATOM 1568 C CA . ASP A 1 214 ? -4.360 -4.421 -20.189 1.00 88.88 214 ASP A CA 1
ATOM 1569 C C . ASP A 1 214 ? -3.548 -5.520 -20.900 1.00 88.88 214 ASP A C 1
ATOM 1571 O O . ASP A 1 214 ? -3.759 -6.708 -20.652 1.00 88.88 214 ASP A O 1
ATOM 1575 N N . ASP A 1 215 ? -2.618 -5.134 -21.781 1.00 83.75 215 ASP A N 1
ATOM 1576 C CA . ASP A 1 215 ? -1.940 -6.056 -22.699 1.00 83.75 215 ASP A CA 1
ATOM 1577 C C . ASP A 1 215 ? -0.503 -6.355 -22.251 1.00 83.75 215 ASP A C 1
ATOM 1579 O O . ASP A 1 215 ? -0.205 -7.436 -21.745 1.00 83.75 215 ASP A O 1
ATOM 1583 N N . VAL A 1 216 ? 0.407 -5.399 -22.457 1.00 79.88 216 VAL A N 1
ATOM 1584 C CA . VAL A 1 216 ? 1.838 -5.531 -22.153 1.00 79.88 216 VAL A CA 1
ATOM 1585 C C . VAL A 1 216 ? 2.333 -4.216 -21.566 1.00 79.88 216 VAL A C 1
ATOM 1587 O O . VAL A 1 216 ? 1.956 -3.138 -22.034 1.00 79.88 216 VAL A O 1
ATOM 1590 N N . MET A 1 217 ? 3.195 -4.309 -20.558 1.00 79.88 217 MET A N 1
ATOM 1591 C CA . MET A 1 217 ? 3.916 -3.177 -19.993 1.00 79.88 217 MET A CA 1
ATOM 1592 C C . MET A 1 217 ? 5.395 -3.555 -19.879 1.00 79.88 217 MET A C 1
ATOM 1594 O O . MET A 1 217 ? 5.798 -4.186 -18.903 1.00 79.88 217 MET A O 1
ATOM 1598 N N . PRO A 1 218 ? 6.215 -3.227 -20.890 1.00 81.00 218 PRO A N 1
ATOM 1599 C CA . PRO A 1 218 ? 7.645 -3.484 -20.834 1.00 81.00 218 PRO A CA 1
ATOM 1600 C C . PRO A 1 218 ? 8.277 -2.462 -19.876 1.00 81.00 218 PRO A C 1
ATOM 1602 O O . PRO A 1 218 ? 8.522 -1.317 -20.241 1.00 81.00 218 PRO A O 1
ATOM 1605 N N . ILE A 1 219 ? 8.451 -2.847 -18.608 1.00 79.44 219 ILE A N 1
ATOM 1606 C CA . ILE A 1 219 ? 8.743 -1.924 -17.491 1.00 79.44 219 ILE A CA 1
ATOM 1607 C C . ILE A 1 219 ? 10.026 -1.118 -17.728 1.00 79.44 219 ILE A C 1
ATOM 1609 O O . ILE A 1 219 ? 10.079 0.067 -17.403 1.00 79.44 219 ILE A O 1
ATOM 1613 N N . ILE A 1 220 ? 11.060 -1.747 -18.295 1.00 77.62 220 ILE A N 1
ATOM 1614 C CA . ILE A 1 220 ? 12.343 -1.085 -18.564 1.00 77.62 220 ILE A CA 1
ATOM 1615 C C . ILE A 1 220 ? 12.170 -0.034 -19.658 1.00 77.62 220 ILE A C 1
ATOM 1617 O O . ILE A 1 220 ? 12.609 1.100 -19.497 1.00 77.62 220 ILE A O 1
ATOM 1621 N N . GLU A 1 221 ? 11.528 -0.400 -20.761 1.00 80.00 221 GLU A N 1
ATOM 1622 C CA . GLU A 1 221 ? 11.243 0.483 -21.883 1.00 80.00 221 GLU A CA 1
ATOM 1623 C C . GLU A 1 221 ? 10.348 1.644 -21.446 1.00 80.00 221 GLU A C 1
ATOM 1625 O O . GLU A 1 221 ? 10.664 2.789 -21.755 1.00 80.00 221 GLU A O 1
ATOM 1630 N N . LEU A 1 222 ? 9.312 1.372 -20.648 1.00 79.31 222 LEU A N 1
ATOM 1631 C CA . LEU A 1 222 ? 8.443 2.391 -20.066 1.00 79.31 222 LEU A CA 1
ATOM 1632 C C . LEU A 1 222 ? 9.252 3.378 -19.223 1.00 79.31 222 LEU A C 1
ATOM 1634 O O . LEU A 1 222 ? 9.239 4.572 -19.498 1.00 79.31 222 LEU A O 1
ATOM 1638 N N . ALA A 1 223 ? 10.053 2.882 -18.277 1.00 79.62 223 ALA A N 1
ATOM 1639 C CA . ALA A 1 223 ? 10.916 3.728 -17.457 1.00 79.62 223 ALA A CA 1
ATOM 1640 C C . ALA A 1 223 ? 11.954 4.505 -18.292 1.00 79.62 223 ALA A C 1
ATOM 1642 O O . ALA A 1 223 ? 12.338 5.610 -17.918 1.00 79.62 223 ALA A O 1
ATOM 1643 N N . MET A 1 224 ? 12.414 3.966 -19.425 1.00 78.94 224 MET A N 1
ATOM 1644 C CA . MET A 1 224 ? 13.315 4.665 -20.348 1.00 78.94 224 MET A CA 1
ATOM 1645 C C . MET A 1 224 ? 12.608 5.740 -21.188 1.00 78.94 224 MET A C 1
ATOM 1647 O O . MET A 1 224 ? 13.246 6.728 -21.556 1.00 78.94 224 MET A O 1
ATOM 1651 N N . GLU A 1 225 ? 11.331 5.548 -21.518 1.00 80.50 225 GLU A N 1
ATOM 1652 C CA . GLU A 1 225 ? 10.532 6.459 -22.343 1.00 80.50 225 GLU A CA 1
ATOM 1653 C C . GLU A 1 225 ? 9.889 7.582 -21.522 1.00 80.50 225 GLU A C 1
ATOM 1655 O O . GLU A 1 225 ? 9.969 8.748 -21.916 1.00 80.50 225 GLU A O 1
ATOM 1660 N N . THR A 1 226 ? 9.275 7.247 -20.385 1.00 77.94 226 THR A N 1
ATOM 1661 C CA . THR A 1 226 ? 8.537 8.184 -19.522 1.00 77.94 226 THR A CA 1
ATOM 1662 C C . THR A 1 226 ? 9.384 8.703 -18.365 1.00 77.94 226 THR A C 1
ATOM 1664 O O . THR A 1 226 ? 9.092 9.754 -17.796 1.00 77.94 226 THR A O 1
ATOM 1667 N N . GLY A 1 227 ? 10.472 8.000 -18.040 1.00 79.75 227 GLY A N 1
ATOM 1668 C CA . GLY A 1 227 ? 11.340 8.303 -16.908 1.00 79.75 227 GLY A CA 1
ATOM 1669 C C . GLY A 1 227 ? 10.856 7.711 -15.584 1.00 79.75 227 GLY A C 1
ATOM 1670 O O . GLY A 1 227 ? 11.621 7.759 -14.621 1.00 79.75 227 GLY A O 1
ATOM 1671 N N . LEU A 1 228 ? 9.631 7.171 -15.504 1.00 84.88 228 LEU A N 1
ATOM 1672 C CA . LEU A 1 228 ? 8.997 6.726 -14.257 1.00 84.88 228 LEU A CA 1
ATOM 1673 C C . LEU A 1 228 ? 8.108 5.491 -14.485 1.00 84.88 228 LEU A C 1
ATOM 1675 O O . LEU A 1 228 ? 7.211 5.511 -15.313 1.00 84.88 228 LEU A O 1
ATOM 1679 N N . ALA A 1 229 ? 8.303 4.441 -13.693 1.00 88.50 229 ALA A N 1
ATOM 1680 C CA . ALA A 1 229 ? 7.415 3.285 -13.600 1.00 88.50 229 ALA A CA 1
ATOM 1681 C C . ALA A 1 229 ? 6.920 3.137 -12.157 1.00 88.50 229 ALA A C 1
ATOM 1683 O O . ALA A 1 229 ? 7.730 3.115 -11.227 1.00 88.50 229 ALA A O 1
ATOM 1684 N N . PHE A 1 230 ? 5.607 3.032 -11.973 1.00 92.25 230 PHE A N 1
ATOM 1685 C CA . PHE A 1 230 ? 4.938 3.028 -10.674 1.00 92.25 230 PHE A CA 1
ATOM 1686 C C . PHE A 1 230 ? 4.446 1.634 -10.302 1.00 92.25 230 PHE A C 1
ATOM 1688 O O . PHE A 1 230 ? 3.817 0.931 -11.098 1.00 92.25 230 PHE A O 1
ATOM 1695 N N . GLY A 1 231 ? 4.679 1.250 -9.056 1.00 93.38 231 GLY A N 1
ATOM 1696 C CA . GLY A 1 231 ? 4.202 -0.014 -8.523 1.00 93.38 231 GLY A CA 1
ATOM 1697 C C . GLY A 1 231 ? 4.271 -0.069 -7.010 1.00 93.38 231 GLY A C 1
ATOM 1698 O O . GLY A 1 231 ? 4.503 0.942 -6.350 1.00 93.38 231 GLY A O 1
ATOM 1699 N N . ASP A 1 232 ? 4.149 -1.278 -6.483 1.00 95.06 232 ASP A N 1
ATOM 1700 C CA . ASP A 1 232 ? 4.200 -1.565 -5.059 1.00 95.06 232 ASP A CA 1
ATOM 1701 C C . ASP A 1 232 ? 5.068 -2.798 -4.797 1.00 95.06 232 ASP A C 1
ATOM 1703 O O . ASP A 1 232 ? 5.030 -3.794 -5.531 1.00 95.06 232 ASP A O 1
ATOM 1707 N N . PHE A 1 233 ? 5.846 -2.744 -3.718 1.00 94.25 233 PHE A N 1
ATOM 1708 C CA . PHE A 1 233 ? 6.342 -3.949 -3.074 1.00 94.25 233 PHE A CA 1
ATOM 1709 C C . PHE A 1 233 ? 5.231 -4.503 -2.191 1.00 94.25 233 PHE A C 1
ATOM 1711 O O . PHE A 1 233 ? 4.764 -3.841 -1.266 1.00 94.25 233 PHE A O 1
ATOM 1718 N N . TYR A 1 234 ? 4.840 -5.739 -2.470 1.00 94.00 234 TYR A N 1
ATOM 1719 C CA . TYR A 1 234 ? 3.822 -6.469 -1.736 1.00 94.00 234 TYR A CA 1
ATOM 1720 C C . TYR A 1 234 ? 4.459 -7.687 -1.075 1.00 94.00 234 TYR A C 1
ATOM 1722 O O . TYR A 1 234 ? 4.833 -8.655 -1.748 1.00 94.00 234 TYR A O 1
ATOM 1730 N N . LEU A 1 235 ? 4.640 -7.612 0.246 1.00 92.19 235 LEU A N 1
ATOM 1731 C CA . LEU A 1 235 ? 5.303 -8.648 1.030 1.00 92.19 235 LEU A CA 1
ATOM 1732 C C . LEU A 1 235 ? 4.319 -9.276 2.008 1.00 92.19 235 LEU A C 1
ATOM 1734 O O . LEU A 1 235 ? 3.720 -8.616 2.861 1.00 92.19 235 LEU A O 1
ATOM 1738 N N . GLN A 1 236 ? 4.178 -10.587 1.890 1.00 90.38 236 GLN A N 1
ATOM 1739 C CA . GLN A 1 236 ? 3.259 -11.370 2.698 1.00 90.38 236 GLN A CA 1
ATOM 1740 C C . GLN A 1 236 ? 4.003 -12.036 3.861 1.00 90.38 236 GLN A C 1
ATOM 1742 O O . GLN A 1 236 ? 5.219 -12.256 3.812 1.00 90.38 236 GLN A O 1
ATOM 1747 N N . GLY A 1 237 ? 3.286 -12.339 4.943 1.00 90.12 237 GLY A N 1
ATOM 1748 C CA . GLY A 1 237 ? 3.827 -13.161 6.016 1.00 90.12 237 GLY A CA 1
ATOM 1749 C C . GLY A 1 237 ? 4.157 -14.569 5.519 1.00 90.12 237 GLY A C 1
ATOM 1750 O O . GLY A 1 237 ? 3.508 -15.083 4.623 1.00 90.12 237 GLY A O 1
ATOM 1751 N N . GLY A 1 238 ? 5.161 -15.219 6.117 1.00 89.44 238 GLY A N 1
ATOM 1752 C CA . GLY A 1 238 ? 5.603 -16.559 5.688 1.00 89.44 238 GLY A CA 1
ATOM 1753 C C . GLY A 1 238 ? 4.601 -17.702 5.919 1.00 89.44 238 GLY A C 1
ATOM 1754 O O . GLY A 1 238 ? 4.939 -18.859 5.703 1.00 89.44 238 GLY A O 1
ATOM 1755 N N . ASP A 1 239 ? 3.417 -17.391 6.429 1.00 90.56 239 ASP A N 1
ATOM 1756 C CA . ASP A 1 239 ? 2.268 -18.267 6.639 1.00 90.56 239 ASP A CA 1
ATOM 1757 C C . ASP A 1 239 ? 1.055 -17.858 5.783 1.00 90.56 239 ASP A C 1
ATOM 1759 O O . ASP A 1 239 ? -0.067 -18.301 6.036 1.00 90.56 239 ASP A O 1
ATOM 1763 N N . VAL A 1 240 ? 1.286 -16.991 4.797 1.00 92.62 240 VAL A N 1
ATOM 1764 C CA . VAL A 1 240 ? 0.325 -16.568 3.785 1.00 92.62 240 VAL A CA 1
ATOM 1765 C C . VAL A 1 240 ? 0.778 -17.144 2.446 1.00 92.62 240 VAL A C 1
ATOM 1767 O O . VAL A 1 240 ? 1.911 -16.917 2.024 1.00 92.62 240 VAL A O 1
ATOM 1770 N N . ASP A 1 241 ? -0.109 -17.884 1.787 1.00 92.50 241 ASP A N 1
ATOM 1771 C CA . ASP A 1 241 ? 0.161 -18.480 0.482 1.00 92.50 241 ASP A CA 1
ATOM 1772 C C . ASP A 1 241 ? -0.222 -17.495 -0.627 1.00 92.50 241 ASP A C 1
ATOM 1774 O O . ASP A 1 241 ? -1.353 -16.989 -0.665 1.00 92.50 241 ASP A O 1
ATOM 1778 N N . VAL A 1 242 ? 0.707 -17.236 -1.548 1.00 92.06 242 VAL A N 1
ATOM 1779 C CA . VAL A 1 242 ? 0.479 -16.302 -2.652 1.00 92.06 242 VAL A CA 1
ATOM 1780 C C . VAL A 1 242 ? -0.385 -16.960 -3.723 1.00 92.06 242 VAL A C 1
ATOM 1782 O O . VAL A 1 242 ? -0.151 -18.094 -4.125 1.00 92.06 242 VAL A O 1
ATOM 1785 N N . PHE A 1 243 ? -1.387 -16.237 -4.209 1.00 93.44 243 PHE A N 1
ATOM 1786 C CA . PHE A 1 243 ? -2.250 -16.661 -5.301 1.00 93.44 243 PHE A CA 1
ATOM 1787 C C . PHE A 1 243 ? -2.228 -15.631 -6.425 1.00 93.44 243 PHE A C 1
ATOM 1789 O O . PHE A 1 243 ? -2.412 -14.435 -6.190 1.00 93.44 243 PHE A O 1
ATOM 1796 N N . ALA A 1 244 ? -2.109 -16.109 -7.659 1.00 93.62 244 ALA A N 1
ATOM 1797 C CA . ALA A 1 244 ? -2.353 -15.314 -8.855 1.00 93.62 244 ALA A CA 1
ATOM 1798 C C . ALA A 1 244 ? -3.355 -16.021 -9.786 1.00 93.62 244 ALA A C 1
ATOM 1800 O O . ALA A 1 244 ? -3.299 -17.249 -9.928 1.00 93.62 244 ALA A O 1
ATOM 1801 N N . PRO A 1 245 ? -4.261 -15.280 -10.453 1.00 93.56 245 PRO A N 1
ATOM 1802 C CA . PRO A 1 245 ? -5.084 -15.819 -11.532 1.00 93.56 245 PRO A CA 1
ATOM 1803 C C . PRO A 1 245 ? -4.238 -16.553 -12.576 1.00 93.56 245 PRO A C 1
ATOM 1805 O O . PRO A 1 245 ? -3.112 -16.156 -12.858 1.00 93.56 245 PRO A O 1
ATOM 1808 N N . ASP A 1 246 ? -4.778 -17.647 -13.115 1.00 91.56 246 ASP A N 1
ATOM 1809 C CA . ASP A 1 246 ? -4.150 -18.532 -14.114 1.00 91.56 246 ASP A CA 1
ATOM 1810 C C . ASP A 1 246 ? -2.868 -19.274 -13.682 1.00 91.56 246 ASP A C 1
ATOM 1812 O O . ASP A 1 246 ? -2.485 -20.248 -14.331 1.00 91.56 246 ASP A O 1
ATOM 1816 N N . ILE A 1 247 ? -2.257 -18.890 -12.559 1.00 94.00 247 ILE A N 1
ATOM 1817 C CA . ILE A 1 247 ? -1.059 -19.519 -11.980 1.00 94.00 247 ILE A CA 1
ATOM 1818 C C . ILE A 1 247 ? -1.439 -20.400 -10.781 1.00 94.00 247 ILE A C 1
ATOM 1820 O O . ILE A 1 247 ? -0.966 -21.527 -10.647 1.00 94.00 247 ILE A O 1
ATOM 1824 N N . GLY A 1 248 ? -2.350 -19.926 -9.928 1.00 94.31 248 GLY A N 1
ATOM 1825 C CA . GLY A 1 248 ? -2.713 -20.584 -8.676 1.00 94.31 248 GLY A CA 1
ATOM 1826 C C . GLY A 1 248 ? -1.728 -20.267 -7.548 1.00 94.31 248 GLY A C 1
ATOM 1827 O O . GLY A 1 248 ? -1.274 -19.132 -7.442 1.00 94.31 248 GLY A O 1
ATOM 1828 N N . PHE A 1 249 ? -1.440 -21.273 -6.717 1.00 93.56 249 PHE A N 1
ATOM 1829 C CA . PHE A 1 249 ? -0.528 -21.215 -5.558 1.00 93.56 249 PHE A CA 1
ATOM 1830 C C . PHE A 1 249 ? 0.863 -21.817 -5.857 1.00 93.56 249 PHE A C 1
ATOM 1832 O O . PHE A 1 249 ? 1.518 -22.344 -4.963 1.00 93.56 249 PHE A O 1
ATOM 1839 N N . ASP A 1 250 ? 1.251 -21.879 -7.134 1.00 92.75 250 ASP A N 1
ATOM 1840 C CA . ASP A 1 250 ? 2.538 -22.439 -7.579 1.00 92.75 250 ASP A CA 1
ATOM 1841 C C . ASP A 1 250 ? 3.314 -21.402 -8.403 1.00 92.75 250 ASP A C 1
ATOM 1843 O O . ASP A 1 250 ? 3.684 -21.617 -9.560 1.00 92.75 250 ASP A O 1
ATOM 1847 N N . GLU A 1 251 ? 3.516 -20.221 -7.819 1.00 90.50 251 GLU A N 1
ATOM 1848 C CA . GLU A 1 251 ? 4.275 -19.137 -8.436 1.00 90.50 251 GLU A CA 1
ATOM 1849 C C . GLU A 1 251 ? 5.738 -19.528 -8.664 1.00 90.50 251 GLU A C 1
ATOM 1851 O O . GLU A 1 251 ? 6.308 -19.198 -9.705 1.00 90.50 251 GLU A O 1
ATOM 1856 N N . GLU A 1 252 ? 6.336 -20.287 -7.741 1.00 88.19 252 GLU A N 1
ATOM 1857 C CA . GLU A 1 252 ? 7.718 -20.753 -7.867 1.00 88.19 252 GLU A CA 1
ATOM 1858 C C . GLU A 1 252 ? 7.880 -21.721 -9.046 1.00 88.19 252 GLU A C 1
ATOM 1860 O O . GLU A 1 252 ? 8.810 -21.564 -9.844 1.00 88.19 252 GLU A O 1
ATOM 1865 N N . GLY A 1 253 ? 6.971 -22.692 -9.198 1.00 91.94 253 GLY A N 1
ATOM 1866 C CA . GLY A 1 253 ? 6.958 -23.614 -10.333 1.00 91.94 253 GLY A CA 1
ATOM 1867 C C . GLY A 1 253 ? 6.737 -22.890 -11.659 1.00 91.94 253 GLY A C 1
ATOM 1868 O O . GLY A 1 253 ? 7.450 -23.146 -12.634 1.00 91.94 253 GLY A O 1
ATOM 1869 N N . TYR A 1 254 ? 5.825 -21.918 -11.681 1.00 93.06 254 TYR A N 1
ATOM 1870 C CA . TYR A 1 254 ? 5.557 -21.103 -12.863 1.00 93.06 254 TYR A CA 1
ATOM 1871 C C . TYR A 1 254 ? 6.774 -20.266 -13.292 1.00 93.06 254 TYR A C 1
ATOM 1873 O O . TYR A 1 254 ? 7.184 -20.306 -14.456 1.00 93.06 254 TYR A O 1
ATOM 1881 N N . VAL A 1 255 ? 7.415 -19.553 -12.359 1.00 90.50 255 VAL A N 1
ATOM 1882 C CA . VAL A 1 255 ? 8.637 -18.771 -12.628 1.00 90.50 255 VAL A CA 1
ATOM 1883 C C . VAL A 1 255 ? 9.799 -19.677 -13.036 1.00 90.50 255 VAL A C 1
ATOM 1885 O O . VAL A 1 255 ? 10.591 -19.318 -13.917 1.00 90.50 255 VAL A O 1
ATOM 1888 N N . TYR A 1 256 ? 9.908 -20.862 -12.432 1.00 91.31 256 TYR A N 1
ATOM 1889 C CA . TYR A 1 256 ? 10.901 -21.861 -12.813 1.00 91.31 256 TYR A CA 1
ATOM 1890 C C . TYR A 1 256 ? 10.737 -22.286 -14.274 1.00 91.31 256 TYR A C 1
ATOM 1892 O O . TYR A 1 256 ? 11.725 -22.309 -15.014 1.00 91.31 256 TYR A O 1
ATOM 1900 N N . ASP A 1 257 ? 9.513 -22.580 -14.709 1.00 94.50 257 ASP A N 1
ATOM 1901 C CA . ASP A 1 257 ? 9.235 -22.974 -16.089 1.00 94.50 257 ASP A CA 1
ATOM 1902 C C . ASP A 1 257 ? 9.515 -21.842 -17.083 1.00 94.50 257 ASP A C 1
ATOM 1904 O O . ASP A 1 257 ? 10.185 -22.080 -18.090 1.00 94.50 257 ASP A O 1
ATOM 1908 N N . LEU A 1 258 ? 9.131 -20.603 -16.759 1.00 92.56 258 LEU A N 1
ATOM 1909 C CA . LEU A 1 258 ? 9.488 -19.423 -17.555 1.00 92.56 258 LEU A CA 1
ATOM 1910 C C . LEU A 1 258 ? 11.006 -19.277 -17.714 1.00 92.56 258 LEU A C 1
ATOM 1912 O O . LEU A 1 258 ? 11.516 -19.121 -18.825 1.00 92.56 258 LEU A O 1
ATOM 1916 N N . THR A 1 259 ? 11.747 -19.381 -16.609 1.00 88.88 259 THR A N 1
ATOM 1917 C CA . THR A 1 259 ? 13.213 -19.279 -16.618 1.00 88.88 259 THR A CA 1
ATOM 1918 C C . THR A 1 259 ? 13.841 -20.411 -17.432 1.00 88.88 259 THR A C 1
ATOM 1920 O O . THR A 1 259 ? 14.777 -20.188 -18.204 1.00 88.88 259 THR A O 1
ATOM 1923 N N . ARG A 1 260 ? 13.323 -21.637 -17.292 1.00 93.50 260 ARG A N 1
ATOM 1924 C CA . ARG A 1 260 ? 13.766 -22.822 -18.041 1.00 93.50 260 ARG A CA 1
ATOM 1925 C C . ARG A 1 260 ? 13.543 -22.661 -19.545 1.00 93.50 260 ARG A C 1
ATOM 1927 O O . ARG A 1 260 ? 14.374 -23.130 -20.324 1.00 93.50 260 ARG A O 1
ATOM 1934 N N . ASP A 1 261 ? 12.472 -21.983 -19.937 1.00 94.88 261 ASP A N 1
ATOM 1935 C CA . ASP A 1 261 ? 12.133 -21.692 -21.330 1.00 94.88 261 ASP A CA 1
ATOM 1936 C C . ASP A 1 261 ? 12.842 -20.425 -21.866 1.00 94.88 261 ASP A C 1
ATOM 1938 O O . ASP A 1 261 ? 12.717 -20.085 -23.044 1.00 94.88 261 ASP A O 1
ATOM 1942 N N . GLY A 1 262 ? 13.671 -19.776 -21.038 1.00 92.00 262 GLY A N 1
ATOM 1943 C CA . GLY A 1 262 ? 14.514 -18.639 -21.411 1.00 92.00 262 GLY A CA 1
ATOM 1944 C C . GLY A 1 262 ? 13.815 -17.281 -21.353 1.00 92.00 262 GLY A C 1
ATOM 1945 O O . GLY A 1 262 ? 14.357 -16.310 -21.884 1.00 92.00 262 GLY A O 1
ATOM 1946 N N . ALA A 1 263 ? 12.637 -17.199 -20.731 1.00 90.25 263 ALA A N 1
ATOM 1947 C CA . ALA A 1 263 ? 11.939 -15.939 -20.513 1.00 90.25 263 ALA A CA 1
ATOM 1948 C C . ALA A 1 263 ? 12.661 -15.082 -19.460 1.00 90.25 263 ALA A C 1
ATOM 1950 O O . ALA A 1 263 ? 13.273 -15.590 -18.518 1.00 90.25 263 ALA A O 1
ATOM 1951 N N . ASN A 1 264 ? 12.571 -13.762 -19.621 1.00 86.69 264 ASN A N 1
ATOM 1952 C CA . ASN A 1 264 ? 13.094 -12.785 -18.675 1.00 86.69 264 ASN A CA 1
ATOM 1953 C C . ASN A 1 264 ? 11.936 -11.930 -18.164 1.00 86.69 264 ASN A C 1
ATOM 1955 O O . ASN A 1 264 ? 11.482 -11.036 -18.873 1.00 86.69 264 ASN A O 1
ATOM 1959 N N . THR A 1 265 ? 11.497 -12.173 -16.931 1.00 86.19 265 THR A N 1
ATOM 1960 C CA . THR A 1 265 ? 10.338 -11.493 -16.334 1.00 86.19 265 THR A CA 1
ATOM 1961 C C . THR A 1 265 ? 10.544 -9.990 -16.134 1.00 86.19 265 THR A C 1
ATOM 1963 O O . THR A 1 265 ? 9.579 -9.260 -15.977 1.00 86.19 265 THR A O 1
ATOM 1966 N N . PHE A 1 266 ? 11.777 -9.476 -16.192 1.00 80.56 266 PHE A N 1
ATOM 1967 C CA . PHE A 1 266 ? 12.008 -8.026 -16.196 1.00 80.56 266 PHE A CA 1
ATOM 1968 C C . PHE A 1 266 ? 11.738 -7.371 -17.556 1.00 80.56 266 PHE A C 1
ATOM 1970 O O . PHE A 1 266 ? 11.447 -6.180 -17.604 1.00 80.56 266 PHE A O 1
ATOM 1977 N N . GLN A 1 267 ? 11.864 -8.126 -18.651 1.00 83.00 267 GLN A N 1
ATOM 1978 C CA . GLN A 1 267 ? 11.571 -7.651 -20.009 1.00 83.00 267 GLN A CA 1
ATOM 1979 C C . GLN A 1 267 ? 10.137 -7.986 -20.428 1.00 83.00 267 GLN A C 1
ATOM 1981 O O . GLN A 1 267 ? 9.497 -7.195 -21.110 1.00 83.00 267 GLN A O 1
ATOM 1986 N N . ASP A 1 268 ? 9.643 -9.148 -20.003 1.00 86.75 268 ASP A N 1
ATOM 1987 C CA . ASP A 1 268 ? 8.294 -9.645 -20.265 1.00 86.75 268 ASP A CA 1
ATOM 1988 C C . ASP A 1 268 ? 7.631 -10.026 -18.929 1.00 86.75 268 ASP A C 1
ATOM 1990 O O . ASP A 1 268 ? 7.677 -11.191 -18.514 1.00 86.75 268 ASP A O 1
ATOM 1994 N N . PRO A 1 269 ? 7.140 -9.031 -18.167 1.00 90.69 269 PRO A N 1
ATOM 1995 C CA . PRO A 1 269 ? 6.601 -9.256 -16.833 1.00 90.69 269 PRO A CA 1
ATOM 1996 C C . PRO A 1 269 ? 5.304 -10.053 -16.859 1.00 90.69 269 PRO A C 1
ATOM 1998 O O . PRO A 1 269 ? 4.497 -9.970 -17.783 1.00 90.69 269 PRO A O 1
ATOM 2001 N N . ILE A 1 270 ? 5.080 -10.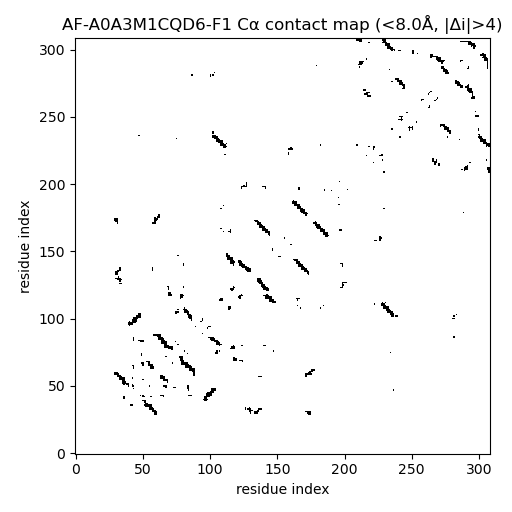805 -15.783 1.00 92.44 270 ILE A N 1
ATOM 2002 C CA . ILE A 1 270 ? 3.898 -11.650 -15.643 1.00 92.44 270 ILE A CA 1
ATOM 2003 C C . ILE A 1 270 ? 2.689 -10.739 -15.418 1.00 92.44 270 ILE A C 1
ATOM 2005 O O . ILE A 1 270 ? 2.593 -10.080 -14.384 1.00 92.44 270 ILE A O 1
ATOM 2009 N N . ALA A 1 271 ? 1.782 -10.693 -16.390 1.00 93.56 271 ALA A N 1
ATOM 2010 C CA . ALA A 1 271 ? 0.569 -9.891 -16.305 1.00 93.56 271 ALA A CA 1
ATOM 2011 C C . ALA A 1 271 ? -0.546 -10.661 -15.578 1.00 93.56 271 ALA A C 1
ATOM 2013 O O . ALA A 1 271 ? -0.945 -11.745 -16.019 1.00 93.56 271 ALA A O 1
ATOM 2014 N N . VAL A 1 272 ? -1.074 -10.091 -14.495 1.00 94.19 272 VAL A N 1
ATOM 2015 C CA . VAL A 1 272 ? -2.136 -10.671 -13.656 1.00 94.19 272 VAL A CA 1
ATOM 2016 C C . VAL A 1 272 ? -3.186 -9.619 -13.310 1.00 94.19 272 VAL A C 1
ATOM 2018 O O . VAL A 1 272 ? -2.879 -8.437 -13.188 1.00 94.19 272 VAL A O 1
ATOM 2021 N N . ASP A 1 273 ? -4.436 -10.039 -13.123 1.00 94.25 273 ASP A N 1
ATOM 2022 C CA . ASP A 1 273 ? -5.523 -9.100 -12.792 1.00 94.25 273 ASP A CA 1
ATOM 2023 C C . ASP A 1 273 ? -5.418 -8.608 -11.343 1.00 94.25 273 ASP A C 1
ATOM 2025 O O . ASP A 1 273 ? -5.739 -7.465 -11.024 1.00 94.25 273 ASP A O 1
ATOM 2029 N N . PHE A 1 274 ? -4.946 -9.485 -10.460 1.00 94.88 274 PHE A N 1
ATOM 2030 C CA . PHE A 1 274 ? -4.645 -9.184 -9.071 1.00 94.88 274 PHE A CA 1
ATOM 2031 C C . PHE A 1 274 ? -3.619 -10.184 -8.536 1.00 94.88 274 PHE A C 1
ATOM 2033 O O . PHE A 1 274 ? -3.447 -11.278 -9.076 1.00 94.88 274 PHE A O 1
ATOM 2040 N N . LEU A 1 275 ? -2.980 -9.820 -7.433 1.00 94.75 275 LEU A N 1
ATOM 2041 C CA . LEU A 1 275 ? -2.244 -10.730 -6.567 1.00 94.75 275 LEU A CA 1
ATOM 2042 C C . LEU A 1 275 ? -3.017 -10.879 -5.269 1.00 94.75 275 LEU A C 1
ATOM 2044 O O . LEU A 1 275 ? -3.536 -9.896 -4.745 1.00 94.75 275 LEU A O 1
ATOM 2048 N N . ALA A 1 276 ? -3.088 -12.087 -4.734 1.00 94.25 276 ALA A N 1
ATOM 2049 C CA . ALA A 1 276 ? -3.697 -12.333 -3.442 1.00 94.25 276 ALA A CA 1
ATOM 2050 C C . ALA A 1 276 ? -2.739 -13.070 -2.511 1.00 94.25 276 ALA A C 1
ATOM 2052 O O . ALA A 1 276 ? -1.832 -13.774 -2.947 1.00 94.25 276 ALA A O 1
ATOM 2053 N N . GLY A 1 277 ? -2.953 -12.891 -1.217 1.00 93.69 277 GLY A N 1
ATOM 2054 C CA . GLY A 1 277 ? -2.364 -13.711 -0.170 1.00 93.69 277 GLY A CA 1
ATOM 2055 C C . GLY A 1 277 ? -3.480 -14.365 0.625 1.00 93.69 277 GLY A C 1
ATOM 2056 O O . GLY A 1 277 ? -4.378 -13.662 1.095 1.00 93.69 277 GLY A O 1
ATOM 2057 N N . ALA A 1 278 ? -3.456 -15.685 0.767 1.00 94.50 278 ALA A N 1
ATOM 2058 C CA . ALA A 1 278 ? -4.469 -16.441 1.493 1.00 94.50 278 ALA A CA 1
ATOM 2059 C C . ALA A 1 278 ? -3.888 -17.071 2.765 1.00 94.50 278 ALA A C 1
ATOM 2061 O O . ALA A 1 278 ? -2.822 -17.675 2.750 1.00 94.50 278 ALA A O 1
ATOM 2062 N N . SER A 1 279 ? -4.622 -16.959 3.869 1.00 93.19 279 SER A N 1
ATOM 2063 C CA . SER A 1 279 ? -4.346 -17.658 5.127 1.00 93.19 279 SER A CA 1
ATOM 2064 C C . SER A 1 279 ? -5.659 -18.162 5.742 1.00 93.19 279 SER A C 1
ATOM 2066 O O . SER A 1 279 ? -6.736 -17.891 5.209 1.00 93.19 279 SER A O 1
ATOM 2068 N N . GLU A 1 280 ? -5.588 -18.887 6.863 1.00 87.38 280 GLU A N 1
ATOM 2069 C CA . GLU A 1 280 ? -6.742 -19.562 7.488 1.00 87.38 280 GLU A CA 1
ATOM 2070 C C . GLU A 1 280 ? -7.935 -18.629 7.794 1.00 87.38 280 GLU A C 1
ATOM 2072 O O . GLU A 1 280 ? -9.080 -19.051 7.666 1.00 87.38 280 GLU A O 1
ATOM 2077 N N . ASP A 1 281 ? -7.687 -17.357 8.134 1.00 90.62 281 ASP A N 1
ATOM 2078 C CA . ASP A 1 281 ? -8.713 -16.439 8.670 1.00 90.62 281 ASP A CA 1
ATOM 2079 C C . ASP A 1 281 ? -8.646 -15.001 8.117 1.00 90.62 281 ASP A C 1
ATOM 2081 O O . ASP A 1 281 ? -9.385 -14.114 8.568 1.00 90.62 281 ASP A O 1
ATOM 2085 N N . VAL A 1 282 ? -7.729 -14.730 7.188 1.00 94.44 282 VAL A N 1
ATOM 2086 C CA . VAL A 1 282 ? -7.599 -13.436 6.507 1.00 94.44 282 VAL A CA 1
ATOM 2087 C C . VAL A 1 282 ? -7.002 -13.649 5.121 1.00 94.44 282 VAL A C 1
ATOM 2089 O O . VAL A 1 282 ? -6.164 -14.529 4.910 1.00 94.44 282 VAL A O 1
ATOM 2092 N N . SER A 1 283 ? -7.464 -12.864 4.156 1.00 95.31 283 SER A N 1
ATOM 2093 C CA . SER A 1 283 ? -6.881 -12.814 2.822 1.00 95.31 283 SER A CA 1
ATOM 2094 C C . SER A 1 283 ? -6.683 -11.367 2.413 1.00 95.31 283 SER A C 1
ATOM 2096 O O . SER A 1 283 ? -7.464 -10.492 2.787 1.00 95.31 283 SER A O 1
ATOM 2098 N N . TYR A 1 284 ? -5.639 -11.142 1.637 1.00 95.94 284 TYR A N 1
ATOM 2099 C CA . TYR A 1 284 ? -5.222 -9.842 1.145 1.00 95.94 284 TYR A CA 1
ATOM 2100 C C . TYR A 1 284 ? -5.265 -9.862 -0.378 1.00 95.94 284 TYR A C 1
ATOM 2102 O O . TYR A 1 284 ? -5.070 -10.914 -0.985 1.00 95.94 284 TYR A O 1
ATOM 2110 N N . GLY A 1 285 ? -5.518 -8.710 -0.989 1.00 95.31 285 GLY A N 1
ATOM 2111 C CA . GLY A 1 285 ? -5.518 -8.559 -2.436 1.00 95.31 285 GLY A CA 1
ATOM 2112 C C . GLY A 1 285 ? -4.871 -7.242 -2.835 1.00 95.31 285 GLY A C 1
ATOM 2113 O O . GLY A 1 285 ? -5.137 -6.215 -2.213 1.00 95.31 285 GLY A O 1
ATOM 2114 N N . LEU A 1 286 ? -4.048 -7.285 -3.876 1.00 95.94 286 LEU A N 1
ATOM 2115 C CA . LEU A 1 286 ? -3.490 -6.132 -4.564 1.00 95.94 286 LEU A CA 1
ATOM 2116 C C . LEU A 1 286 ? -3.963 -6.166 -6.017 1.00 95.94 286 LEU A C 1
ATOM 2118 O O . LEU A 1 286 ? -3.846 -7.192 -6.684 1.00 95.94 286 LEU A O 1
ATOM 2122 N N . MET A 1 287 ? -4.473 -5.043 -6.508 1.00 95.38 287 MET A N 1
ATOM 2123 C CA . MET A 1 287 ? -4.882 -4.861 -7.900 1.00 95.38 287 MET A CA 1
ATOM 2124 C C . MET A 1 287 ? -4.512 -3.451 -8.353 1.00 95.38 287 MET A C 1
ATOM 2126 O O . MET A 1 287 ? -4.462 -2.535 -7.529 1.00 95.38 287 MET A O 1
ATOM 2130 N N . ALA A 1 288 ? -4.278 -3.270 -9.652 1.00 93.88 288 ALA A N 1
ATOM 2131 C CA . ALA A 1 288 ? -4.101 -1.938 -10.211 1.00 93.88 288 ALA A CA 1
ATOM 2132 C C . ALA A 1 288 ? -5.430 -1.164 -10.157 1.00 93.88 288 ALA A C 1
ATOM 2134 O O . ALA A 1 288 ? -6.506 -1.743 -10.319 1.00 93.88 288 ALA A O 1
ATOM 2135 N N . ALA A 1 289 ? -5.367 0.155 -9.960 1.00 91.00 289 ALA A N 1
ATOM 2136 C CA . ALA A 1 289 ? -6.555 1.008 -10.048 1.00 91.00 289 ALA A CA 1
ATOM 2137 C C . ALA A 1 289 ? -7.114 1.073 -11.484 1.00 91.00 289 ALA A C 1
ATOM 2139 O O . ALA A 1 289 ? -8.318 1.253 -11.680 1.00 91.00 289 ALA A O 1
ATOM 2140 N N . SER A 1 290 ? -6.241 0.906 -12.480 1.00 90.75 290 SER A N 1
ATOM 2141 C CA . SER A 1 290 ? -6.574 0.771 -13.893 1.00 90.75 290 SER A CA 1
ATOM 2142 C C . SER A 1 290 ? -5.635 -0.245 -14.555 1.00 90.75 290 SER A C 1
ATOM 2144 O O . SER A 1 290 ? -4.456 -0.318 -14.221 1.00 90.75 290 SER A O 1
ATOM 2146 N N . GLY A 1 291 ? -6.153 -1.046 -15.488 1.00 92.44 291 GLY A N 1
ATOM 2147 C CA . GLY A 1 291 ? -5.371 -2.082 -16.165 1.00 92.44 291 GLY A CA 1
ATOM 2148 C C . GLY A 1 291 ? -5.049 -3.304 -15.296 1.00 92.44 291 GLY A C 1
ATOM 2149 O O . GLY A 1 291 ? -5.747 -3.607 -14.326 1.00 92.44 291 GLY A O 1
ATOM 2150 N N . ARG A 1 292 ? -3.982 -4.018 -15.666 1.00 94.38 292 ARG A N 1
ATOM 2151 C CA . ARG A 1 292 ? -3.467 -5.216 -14.984 1.00 94.38 292 ARG A CA 1
ATOM 2152 C C . ARG A 1 292 ? -2.199 -4.899 -14.190 1.00 94.38 292 ARG A C 1
ATOM 2154 O O . ARG A 1 292 ? -1.537 -3.890 -14.426 1.00 94.38 292 ARG A O 1
ATOM 2161 N N . LEU A 1 293 ? -1.839 -5.789 -13.267 1.00 93.75 293 LEU A N 1
ATOM 2162 C CA . LEU A 1 293 ? -0.539 -5.770 -12.601 1.00 93.75 293 LEU A CA 1
ATOM 2163 C C . LEU A 1 293 ? 0.499 -6.511 -13.439 1.00 93.75 293 LEU A C 1
ATOM 2165 O O . LEU A 1 293 ? 0.252 -7.619 -13.910 1.00 93.75 293 LEU A O 1
ATOM 2169 N N . PHE A 1 294 ? 1.688 -5.933 -13.544 1.00 93.19 294 PHE A N 1
ATOM 2170 C CA . PHE A 1 294 ? 2.842 -6.520 -14.209 1.00 93.19 294 PHE A CA 1
ATOM 2171 C C . PHE A 1 294 ? 3.903 -6.862 -13.170 1.00 93.19 294 PHE A C 1
ATOM 2173 O O . PHE A 1 294 ? 4.432 -5.985 -12.485 1.00 93.19 294 PHE A O 1
ATOM 2180 N N . VAL A 1 295 ? 4.198 -8.152 -13.034 1.00 91.44 295 VAL A N 1
ATOM 2181 C CA . VAL A 1 295 ? 5.015 -8.696 -11.948 1.00 91.44 295 VAL A CA 1
ATOM 2182 C C . VAL A 1 295 ? 6.379 -9.138 -12.492 1.00 91.44 295 VAL A C 1
ATOM 2184 O O . VAL A 1 295 ? 6.506 -10.258 -12.997 1.00 91.44 295 VAL A O 1
ATOM 2187 N N . PRO A 1 296 ? 7.424 -8.286 -12.422 1.00 85.00 296 PRO A N 1
ATOM 2188 C CA . PRO A 1 296 ? 8.766 -8.656 -12.872 1.00 85.00 296 PRO A CA 1
ATOM 2189 C C . PRO A 1 296 ? 9.510 -9.550 -11.876 1.00 85.00 296 PRO A C 1
ATOM 2191 O O . PRO A 1 296 ? 10.411 -10.299 -12.257 1.00 85.00 296 PRO A O 1
ATOM 2194 N N . MET A 1 297 ? 9.140 -9.469 -10.597 1.00 80.69 297 MET A N 1
ATOM 2195 C CA . MET A 1 297 ? 9.706 -10.253 -9.509 1.00 80.69 297 MET A CA 1
ATOM 2196 C C . MET A 1 297 ? 8.561 -10.928 -8.772 1.00 80.69 297 MET A C 1
ATOM 2198 O O . MET A 1 297 ? 7.810 -10.252 -8.072 1.00 80.69 297 MET A O 1
ATOM 2202 N N . PHE A 1 298 ? 8.447 -12.243 -8.945 1.00 78.19 298 PHE A N 1
ATOM 2203 C CA . PHE A 1 298 ? 7.412 -13.049 -8.317 1.00 78.19 298 PHE A CA 1
ATOM 2204 C C . PHE A 1 298 ? 8.066 -14.128 -7.451 1.00 78.19 298 PHE A C 1
ATOM 2206 O O . PHE A 1 298 ? 8.717 -15.035 -7.967 1.00 78.19 298 PHE A O 1
ATOM 2213 N N . THR A 1 299 ? 7.963 -13.982 -6.130 1.00 72.94 299 THR A N 1
ATOM 2214 C CA . THR A 1 299 ? 8.466 -14.962 -5.158 1.00 72.94 299 THR A CA 1
ATOM 2215 C C . THR A 1 299 ? 7.474 -15.116 -4.011 1.00 72.94 299 THR A C 1
ATOM 2217 O O . THR A 1 299 ? 6.697 -14.197 -3.748 1.00 72.94 299 THR A O 1
ATOM 2220 N N . SER A 1 300 ? 7.576 -16.224 -3.278 1.00 65.81 300 SER A N 1
ATOM 2221 C CA . SER A 1 300 ? 6.739 -16.529 -2.111 1.00 65.81 300 SER A CA 1
ATOM 2222 C C . SER A 1 300 ? 6.810 -15.482 -0.987 1.00 65.81 300 SER A C 1
ATOM 2224 O O . SER A 1 300 ? 5.879 -15.356 -0.199 1.00 65.81 300 SER A O 1
ATOM 2226 N N . SER A 1 301 ? 7.890 -14.693 -0.899 1.00 66.44 301 SER A N 1
ATOM 2227 C CA . SER A 1 301 ? 8.085 -13.709 0.182 1.00 66.44 301 SER A CA 1
ATOM 2228 C C . SER A 1 301 ? 8.097 -12.247 -0.260 1.00 66.44 301 SER A C 1
ATOM 2230 O O . SER A 1 301 ? 7.942 -11.354 0.570 1.00 66.44 301 SER A O 1
ATOM 2232 N N . GLN A 1 302 ? 8.343 -11.981 -1.541 1.00 71.00 302 GLN A N 1
ATOM 2233 C CA . GLN A 1 302 ? 8.514 -10.629 -2.063 1.00 71.00 302 GLN A CA 1
ATOM 2234 C C . GLN A 1 302 ? 8.027 -10.556 -3.503 1.00 71.00 302 GLN A C 1
ATOM 2236 O O . GLN A 1 302 ? 8.577 -11.208 -4.395 1.00 71.00 302 GLN A O 1
ATOM 2241 N N . THR A 1 303 ? 7.027 -9.711 -3.724 1.00 82.38 303 THR A N 1
ATOM 2242 C CA . THR A 1 303 ? 6.498 -9.452 -5.057 1.00 82.38 303 THR A CA 1
ATOM 2243 C C . THR A 1 303 ? 6.591 -7.966 -5.366 1.00 82.38 303 THR A C 1
ATOM 2245 O O . THR A 1 303 ? 6.222 -7.135 -4.539 1.00 82.38 303 THR A O 1
ATOM 2248 N N . VAL A 1 304 ? 7.113 -7.630 -6.545 1.00 85.56 304 VAL A N 1
ATOM 2249 C CA . VAL A 1 304 ? 7.012 -6.274 -7.104 1.00 85.56 304 VAL A CA 1
ATOM 2250 C C . VAL A 1 304 ? 5.897 -6.299 -8.126 1.00 85.56 304 VAL A C 1
ATOM 2252 O O . VAL A 1 304 ? 5.954 -7.105 -9.049 1.00 85.56 304 VAL A O 1
ATOM 2255 N N . ALA A 1 305 ? 4.912 -5.427 -7.975 1.00 87.00 305 ALA A N 1
ATOM 2256 C CA . ALA A 1 305 ? 3.776 -5.319 -8.876 1.00 87.00 305 ALA A CA 1
ATOM 2257 C C . ALA A 1 305 ? 3.715 -3.902 -9.451 1.00 87.00 305 ALA A C 1
ATOM 2259 O O . ALA A 1 305 ? 3.561 -2.940 -8.708 1.00 87.00 305 ALA A O 1
ATOM 2260 N N . VAL A 1 306 ? 3.864 -3.770 -10.769 1.00 85.31 306 VAL A N 1
ATOM 2261 C CA . VAL A 1 306 ? 3.822 -2.491 -11.494 1.00 85.31 306 VAL A CA 1
ATOM 2262 C C . VAL A 1 306 ? 2.437 -2.313 -12.107 1.00 85.31 306 VAL A C 1
ATOM 2264 O O . VAL A 1 306 ? 1.927 -3.234 -12.741 1.00 85.31 306 VAL A O 1
ATOM 2267 N N . GLY A 1 307 ? 1.825 -1.148 -11.895 1.00 80.12 307 GLY A N 1
ATOM 2268 C CA . GLY A 1 307 ? 0.448 -0.859 -12.317 1.00 80.12 307 GLY A CA 1
ATOM 2269 C C . GLY A 1 307 ? 0.308 0.299 -13.307 1.00 80.12 307 GLY A C 1
ATOM 2270 O O . GLY A 1 307 ? -0.767 0.476 -13.869 1.00 80.12 307 GLY A O 1
ATOM 2271 N N . GLY A 1 308 ? 1.365 1.081 -13.544 1.00 81.88 308 GLY A N 1
ATOM 2272 C CA . GLY A 1 308 ? 1.326 2.216 -14.470 1.00 81.88 308 GLY A CA 1
ATOM 2273 C C . GLY A 1 308 ? 2.689 2.871 -14.681 1.00 81.88 308 GLY A C 1
ATOM 2274 O O . GLY A 1 308 ? 3.632 2.615 -13.928 1.00 81.88 308 GLY A O 1
ATOM 2275 N N . GLY A 1 309 ? 2.796 3.734 -15.691 1.00 66.31 309 GLY A N 1
ATOM 2276 C CA . GLY A 1 309 ? 3.981 4.568 -15.942 1.00 66.31 309 GLY A CA 1
ATOM 2277 C C . GLY A 1 309 ? 3.882 5.420 -17.193 1.00 66.31 309 GLY A C 1
ATOM 2278 O O . GLY A 1 309 ? 2.883 5.288 -17.931 1.00 66.31 309 GLY A O 1
#

Sequence (309 aa):
MPIRPARSSSRLPSALLLVLVIAGCTDDLPRASARVVAELDDTIGGPKALLRPGDLLLENDRIRLGILGARPSLGPHTSGGSLADADLQRNDDRYSHGHGNDRLAELFSTVNMTVARVHDEGGTVAIVADGSDGGPAEICTEGPYESFITMLDGLWPLVRSPEYRIRTDYILEPGSAAVLIRTVATVVEDRDDGTGSGCDGPLGTDVAEAPGSDDVMPIIELAMETGLAFGDFYLQGGDVDVFAPDIGFDEEGYVYDLTRDGANTFQDPIAVDFLAGASEDVSYGLMAASGRLFVPMFTSSQTVAVGGG

Nearest PDB structures (foldseek):
  6ihj-assembly2_C  TM=4.366E-01  e=6.210E-01  Drosophila melanogaster
  1n5p-assembly1_A  TM=3.409E-01  e=3.477E+00  Sus scrofa
  5eo6-assembly1_B  TM=2.838E-01  e=4.086E+00  Acinetobacter baumannii
  5eo6-assembly1_A  TM=2.613E-01  e=3.872E+00  Acinetobacter baumannii

Mean predicted aligned error: 8.79 Å

pLDDT: mean 85.44, std 15.08, range [42.16, 98.75]